Protein 3I2D (pdb70)

Structure (mmCIF, N/CA/C/O backbone):
data_3I2D
#
_entry.id   3I2D
#
_cell.length_a   44.487
_cell.length_b   88.980
_cell.length_c   105.598
_cell.angle_alpha   90.000
_cell.angle_beta   90.000
_cell.angle_gamma   90.000
#
_symmetry.space_group_name_H-M   'P 21 21 21'
#
loop_
_entity.id
_entity.type
_entity.pdbx_description
1 polymer 'E3 SUMO-protein ligase SIZ1'
2 non-polymer 'ZINC ION'
3 water water
#
loop_
_atom_site.group_PDB
_atom_site.id
_atom_site.type_symbol
_atom_site.label_atom_id
_atom_site.label_alt_id
_atom_site.label_comp_id
_atom_site.label_asym_id
_atom_site.label_entity_id
_atom_site.label_seq_id
_atom_site.pdbx_PDB_ins_code
_atom_site.Cartn_x
_atom_site.Cartn_y
_atom_site.Cartn_z
_atom_site.occupancy
_atom_site.B_iso_or_equiv
_atom_site.auth_seq_id
_atom_site.auth_comp_id
_atom_site.auth_asym_id
_atom_site.auth_atom_id
_atom_site.pdbx_PDB_model_num
ATOM 1 N N . THR A 1 50 ? 67.885 6.286 75.792 1.00 114.22 159 THR A N 1
ATOM 2 C CA . THR A 1 50 ? 69.039 7.197 76.072 1.00 117.77 159 THR A CA 1
ATOM 3 C C . THR A 1 50 ? 68.605 8.443 76.854 1.00 122.61 159 THR A C 1
ATOM 4 O O . THR A 1 50 ? 67.822 9.252 76.353 1.00 124.87 159 THR A O 1
ATOM 7 N N . ASN A 1 51 ? 69.120 8.595 78.077 1.00 127.66 160 ASN A N 1
ATOM 8 C CA . ASN A 1 51 ? 68.766 9.736 78.934 1.00 134.00 160 ASN A CA 1
ATOM 9 C C . ASN A 1 51 ? 69.686 9.936 80.156 1.00 134.89 160 ASN A C 1
ATOM 10 O O . ASN A 1 51 ? 70.166 8.965 80.739 1.00 134.56 160 ASN A O 1
ATOM 15 N N . PRO A 1 52 ? 69.931 11.206 80.562 1.00 136.21 161 PRO A N 1
ATOM 16 C CA . PRO A 1 52 ? 70.789 11.530 81.717 1.00 134.24 161 PRO A CA 1
ATOM 17 C C . PRO A 1 52 ? 70.256 11.091 83.091 1.00 132.12 161 PRO A C 1
ATOM 18 O O . PRO A 1 52 ? 69.319 11.686 83.625 1.00 129.70 161 PRO A O 1
ATOM 22 N N . ASP A 1 53 ? 70.884 10.058 83.656 1.00 131.60 162 ASP A N 1
ATOM 23 C CA . ASP A 1 53 ? 70.508 9.487 84.956 1.00 130.27 162 ASP A CA 1
ATOM 24 C C . ASP A 1 53 ? 70.559 10.469 86.135 1.00 130.34 162 ASP A C 1
ATOM 25 O O . ASP A 1 53 ? 69.763 10.362 87.072 1.00 125.93 162 ASP A O 1
ATOM 30 N N . ALA A 1 54 ? 71.504 11.405 86.099 1.00 131.90 163 ALA A N 1
ATOM 31 C CA . ALA A 1 54 ? 71.645 12.398 87.165 1.00 132.69 163 ALA A CA 1
ATOM 32 C C . ALA A 1 54 ? 71.140 13.746 86.662 1.00 133.56 163 ALA A C 1
ATOM 33 O O . ALA A 1 54 ? 71.863 14.473 85.983 1.00 135.20 163 ALA A O 1
ATOM 35 N N . SER A 1 55 ? 69.894 14.072 86.997 1.00 135.19 164 SER A N 1
ATOM 36 C CA . SER A 1 55 ? 69.284 15.327 86.563 1.00 134.78 164 SER A CA 1
ATOM 37 C C . SER A 1 55 ? 68.697 16.123 87.727 1.00 132.14 164 SER A C 1
ATOM 38 O O . SER A 1 55 ? 69.159 16.009 88.864 1.00 133.61 164 SER A O 1
ATOM 41 N N . SER A 1 56 ? 67.681 16.932 87.435 1.00 127.20 165 SER A N 1
ATOM 42 C CA . SER A 1 56 ? 67.036 17.756 88.458 1.00 122.32 165 SER A CA 1
ATOM 43 C C . SER A 1 56 ? 65.617 18.170 88.061 1.00 116.53 165 SER A C 1
ATOM 44 O O . SER A 1 56 ? 64.718 18.225 88.902 1.00 114.24 165 SER A O 1
ATOM 47 N N . SER A 1 57 ? 65.421 18.467 86.780 1.00 110.02 166 SER A N 1
ATOM 48 C CA . SER A 1 57 ? 64.112 18.870 86.285 1.00 101.88 166 SER A CA 1
ATOM 49 C C . SER A 1 57 ? 63.889 18.455 84.833 1.00 97.05 166 SER A C 1
ATOM 50 O O . SER A 1 57 ? 64.731 17.796 84.216 1.00 93.87 166 SER A O 1
ATOM 53 N N . SER A 1 58 ? 62.741 18.852 84.295 1.00 92.72 167 SER A N 1
ATOM 54 C CA . SER A 1 58 ? 62.369 18.530 82.921 1.00 88.03 167 SER A CA 1
ATOM 55 C C . SER A 1 58 ? 63.391 19.104 81.949 1.00 85.02 167 SER A C 1
ATOM 56 O O . SER A 1 58 ? 63.656 18.522 80.895 1.00 77.94 167 SER A O 1
ATOM 59 N N . SER A 1 59 ? 63.959 20.248 82.330 1.00 89.00 168 SER A N 1
ATOM 60 C CA . SER A 1 59 ? 64.968 20.962 81.544 1.00 90.19 168 SER A CA 1
ATOM 61 C C . SER A 1 59 ? 66.089 20.038 81.073 1.00 92.79 168 SER A C 1
ATOM 62 O O . SER A 1 59 ? 66.634 20.215 79.980 1.00 90.68 168 SER A O 1
ATOM 65 N N . SER A 1 60 ? 66.425 19.061 81.914 1.00 97.07 169 SER A N 1
ATOM 66 C CA . SER A 1 60 ? 67.469 18.077 81.621 1.00 99.03 169 SER A CA 1
ATOM 67 C C . SER A 1 60 ? 66.932 16.634 81.697 1.00 99.52 169 SER A C 1
ATOM 68 O O . SE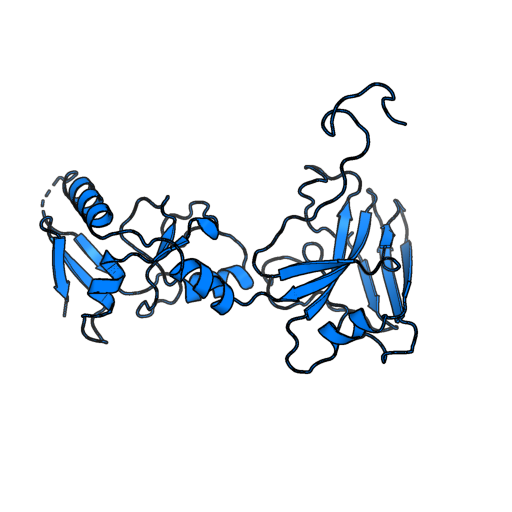R A 1 60 ? 67.038 15.977 82.731 1.00 101.90 169 SER A O 1
ATOM 71 N N . PHE A 1 61 ? 66.356 16.151 80.596 1.00 98.33 170 PHE A N 1
ATOM 72 C CA . PHE A 1 61 ? 65.795 14.800 80.543 1.00 95.67 170 PHE A CA 1
ATOM 73 C C . PHE A 1 61 ? 65.997 14.118 79.175 1.00 93.42 170 PHE A C 1
ATOM 74 O O . PHE A 1 61 ? 67.135 13.904 78.746 1.00 88.51 170 PHE A O 1
ATOM 76 N N . ALA A 1 62 ? 64.900 13.761 78.504 1.00 94.09 171 ALA A N 1
ATOM 77 C CA . ALA A 1 62 ? 64.984 13.112 77.192 1.00 93.98 171 ALA A CA 1
ATOM 78 C C . ALA A 1 62 ? 63.652 12.946 76.438 1.00 93.84 171 ALA A C 1
ATOM 79 O O . ALA A 1 62 ? 62.784 12.163 76.838 1.00 90.63 171 ALA A O 1
ATOM 81 N N . VAL A 1 63 ? 63.526 13.686 75.334 1.00 94.69 172 VAL A N 1
ATOM 82 C CA . VAL A 1 63 ? 62.358 13.679 74.439 1.00 93.52 172 VAL A CA 1
ATOM 83 C C . VAL A 1 63 ? 61.150 14.477 74.938 1.00 90.27 172 VAL A C 1
ATOM 84 O O . VAL A 1 63 ? 60.215 13.917 75.522 1.00 87.82 172 VAL A O 1
ATOM 88 N N . PRO A 1 64 ? 61.150 15.803 74.696 1.00 84.06 173 PRO A N 1
ATOM 89 C CA . PRO A 1 64 ? 60.025 16.627 75.142 1.00 81.39 173 PRO A CA 1
ATOM 90 C C . PRO A 1 64 ? 58.709 16.078 74.603 1.00 79.09 173 PRO A C 1
ATOM 91 O O . PRO A 1 64 ? 58.587 15.791 73.415 1.00 79.55 173 PRO A O 1
ATOM 95 N N . THR A 1 65 ? 57.735 15.919 75.492 1.00 75.42 174 THR A N 1
ATOM 96 C CA . THR A 1 65 ? 56.430 15.385 75.131 1.00 68.62 174 THR A CA 1
ATOM 97 C C . THR A 1 65 ? 55.687 16.288 74.142 1.00 65.49 174 THR A C 1
ATOM 98 O O . THR A 1 65 ? 55.671 17.510 74.293 1.00 65.04 174 THR A O 1
ATOM 102 N N . ILE A 1 66 ? 55.088 15.679 73.119 1.00 62.12 175 ILE A N 1
ATOM 103 C CA . ILE A 1 66 ? 54.366 16.424 72.083 1.00 58.52 175 ILE A CA 1
ATOM 104 C C . ILE A 1 66 ? 53.104 17.118 72.578 1.00 55.49 175 ILE A C 1
ATOM 105 O O . ILE A 1 66 ? 52.308 16.546 73.312 1.00 62.65 175 ILE A O 1
ATOM 110 N N . HIS A 1 67 ? 52.931 18.367 72.167 1.00 52.13 176 HIS A N 1
ATOM 111 C CA . HIS A 1 67 ? 51.782 19.152 72.576 1.00 45.79 176 HIS A CA 1
ATOM 112 C C . HIS A 1 67 ? 51.373 20.053 71.428 1.00 46.21 176 HIS A C 1
ATOM 113 O O . HIS A 1 67 ? 52.039 21.033 71.127 1.00 46.89 176 HIS A O 1
ATOM 120 N N . PHE A 1 68 ? 50.260 19.746 70.788 1.00 48.84 177 PHE A N 1
ATOM 121 C CA . PHE A 1 68 ? 49.853 20.562 69.662 1.00 50.08 177 PHE A CA 1
ATOM 122 C C . PHE A 1 68 ? 49.466 21.989 70.014 1.00 50.59 177 PHE A C 1
ATOM 123 O O . PHE A 1 68 ? 48.829 22.229 71.034 1.00 50.45 177 PHE A O 1
ATOM 131 N N . LYS A 1 69 ? 49.872 22.930 69.159 1.00 52.39 178 LYS A N 1
ATOM 132 C CA . LYS A 1 69 ? 49.538 24.333 69.344 1.00 55.97 178 LYS A CA 1
ATOM 133 C C . LYS A 1 69 ? 48.033 24.403 69.536 1.00 54.04 178 LYS A C 1
ATOM 134 O O . LYS A 1 69 ? 47.259 23.867 68.732 1.00 50.47 178 LYS A O 1
ATOM 140 N N . GLU A 1 70 ? 47.623 25.081 70.594 1.00 51.94 179 GLU A N 1
ATOM 141 C CA . GLU A 1 70 ? 46.214 25.194 70.902 1.00 56.01 179 GLU A CA 1
ATOM 142 C C . GLU A 1 70 ? 45.446 26.227 70.100 1.00 48.95 179 GLU A C 1
ATOM 143 O O . GLU A 1 70 ? 46.007 27.082 69.423 1.00 42.15 179 GLU A O 1
ATOM 149 N N . SER A 1 71 ? 44.131 26.092 70.180 1.00 47.40 180 SER A N 1
ATOM 150 C CA . SER A 1 71 ? 43.191 26.986 69.551 1.00 43.19 180 SER A CA 1
ATOM 151 C C . SER A 1 71 ? 42.114 27.156 70.598 1.00 48.26 180 SER A C 1
ATOM 152 O O . SER A 1 71 ? 41.735 26.196 71.273 1.00 47.19 180 SER A O 1
ATOM 155 N N . PRO A 1 72 ? 41.618 28.380 70.772 1.00 51.64 181 PRO A N 1
ATOM 156 C CA . PRO A 1 72 ? 40.570 28.568 71.773 1.00 48.80 181 PRO A CA 1
ATOM 157 C C . PRO A 1 72 ? 39.231 28.002 71.304 1.00 49.05 181 PRO A C 1
ATOM 158 O O . PRO A 1 72 ? 38.252 28.042 72.053 1.00 56.73 181 PRO A O 1
ATOM 162 N N . PHE A 1 73 ? 39.192 27.459 70.083 1.00 47.09 182 PHE A N 1
ATOM 163 C CA . PHE A 1 73 ? 37.951 26.903 69.527 1.00 52.33 182 PHE A CA 1
ATOM 164 C C . PHE A 1 73 ? 37.673 25.431 69.805 1.00 52.67 182 PHE A C 1
ATOM 165 O O . PHE A 1 73 ? 36.606 24.919 69.476 1.00 52.49 182 PHE A O 1
ATOM 173 N N . TYR A 1 74 ? 38.640 24.742 70.387 1.00 50.97 183 TYR A N 1
ATOM 174 C CA . TYR A 1 74 ? 38.425 23.362 70.761 1.00 48.32 183 TYR A CA 1
ATOM 175 C C . TYR A 1 74 ? 39.378 23.049 71.905 1.00 50.39 183 TYR A C 1
ATOM 176 O O . TYR A 1 74 ? 40.445 23.652 72.024 1.00 55.50 183 TYR A O 1
ATOM 185 N N . LYS A 1 75 ? 38.974 22.138 72.775 1.00 47.81 184 LYS A N 1
ATOM 186 C CA . LYS A 1 75 ? 39.782 21.796 73.928 1.00 53.77 184 LYS A CA 1
ATOM 187 C C . LYS A 1 75 ? 39.977 20.291 73.979 1.00 53.77 184 LYS A C 1
ATOM 188 O O . LYS A 1 75 ? 39.002 19.531 73.998 1.00 49.89 184 LYS A O 1
ATOM 194 N N . ILE A 1 76 ? 41.238 19.863 73.979 1.00 53.64 185 ILE A N 1
ATOM 195 C CA . ILE A 1 76 ? 41.550 18.442 74.032 1.00 55.86 185 ILE A CA 1
ATOM 196 C C . ILE A 1 76 ? 41.149 17.947 75.417 1.00 57.55 185 ILE A C 1
ATOM 197 O O . ILE A 1 76 ? 41.673 18.411 76.433 1.00 58.42 185 ILE A O 1
ATOM 202 N N . GLN A 1 77 ? 40.203 17.015 75.443 1.00 56.49 186 GLN A N 1
ATOM 203 C CA . GLN A 1 77 ? 39.674 16.480 76.688 1.00 56.03 186 GLN A CA 1
ATOM 204 C C . GLN A 1 77 ? 40.216 15.112 77.054 1.00 55.72 186 GLN A C 1
ATOM 205 O O . GLN A 1 77 ? 40.787 14.941 78.130 1.00 57.79 186 GLN A O 1
ATOM 211 N N . ARG A 1 78 ? 40.031 14.140 76.165 1.00 53.14 187 ARG A N 1
ATOM 212 C CA . ARG A 1 78 ? 40.490 12.776 76.423 1.00 55.62 187 ARG A CA 1
ATOM 213 C C . ARG A 1 78 ? 41.260 12.205 75.258 1.00 52.35 187 ARG A C 1
ATOM 214 O O . ARG A 1 78 ? 40.983 12.524 74.106 1.00 58.52 187 ARG A O 1
ATOM 222 N N . LEU A 1 79 ? 42.225 11.350 75.558 1.00 53.12 188 LEU A N 1
ATOM 223 C CA . LEU A 1 79 ? 42.985 10.693 74.508 1.00 55.75 188 LEU A CA 1
ATOM 224 C C . LEU A 1 79 ? 42.445 9.283 74.357 1.00 55.39 188 LEU A C 1
ATOM 225 O O . LEU A 1 79 ? 42.328 8.565 75.344 1.00 62.98 188 LEU A O 1
ATOM 230 N N . ILE A 1 80 ? 42.088 8.896 73.139 1.00 55.25 189 ILE A N 1
ATOM 231 C CA . ILE A 1 80 ? 41.635 7.531 72.882 1.00 58.80 189 ILE A CA 1
ATOM 232 C C . ILE A 1 80 ? 42.980 6.833 72.637 1.00 61.20 189 ILE A C 1
ATOM 233 O O . ILE A 1 80 ? 43.524 6.860 71.532 1.00 54.17 189 ILE A O 1
ATOM 238 N N . PRO A 1 81 ? 43.516 6.183 73.685 1.00 67.02 190 PRO A N 1
ATOM 239 C CA . PRO A 1 81 ? 44.793 5.459 73.750 1.00 68.28 190 PRO A CA 1
ATOM 240 C C . PRO A 1 81 ? 45.160 4.603 72.556 1.00 70.04 190 PRO A C 1
ATOM 241 O O . PRO A 1 81 ? 46.284 4.673 72.058 1.00 73.75 190 PRO A O 1
ATOM 245 N N . GLU A 1 82 ? 44.208 3.803 72.096 1.00 69.34 191 GLU A N 1
ATOM 246 C CA . GLU A 1 82 ? 44.431 2.920 70.966 1.00 70.80 191 GLU A CA 1
ATOM 247 C C . GLU A 1 82 ? 44.700 3.663 69.648 1.00 68.50 191 GLU A C 1
ATOM 248 O O . GLU A 1 82 ? 45.358 3.134 68.760 1.00 69.27 191 GLU A O 1
ATOM 254 N N . LEU A 1 83 ? 44.196 4.890 69.532 1.00 70.79 192 LEU A N 1
ATOM 255 C CA . LEU A 1 83 ? 44.373 5.708 68.326 1.00 62.98 192 LEU A CA 1
ATOM 256 C C . LEU A 1 83 ? 45.690 6.481 68.336 1.00 62.92 192 LEU A C 1
ATOM 257 O O . LEU A 1 83 ? 45.710 7.703 68.473 1.00 59.26 192 LEU A O 1
ATOM 262 N N . VAL A 1 84 ? 46.793 5.764 68.208 1.00 62.28 193 VAL A N 1
ATOM 263 C CA . VAL A 1 84 ? 48.100 6.396 68.186 1.00 57.99 193 VAL A CA 1
ATOM 264 C C . VAL A 1 84 ? 48.911 5.650 67.156 1.00 60.60 193 VAL A C 1
ATOM 265 O O . VAL A 1 84 ? 49.238 4.476 67.336 1.00 68.53 193 VAL A O 1
ATOM 269 N N . MET A 1 85 ? 49.222 6.332 66.064 1.00 61.16 194 MET A N 1
ATOM 270 C CA . MET A 1 85 ? 49.970 5.716 64.978 1.00 57.71 194 MET A CA 1
ATOM 271 C C . MET A 1 85 ? 51.258 6.472 64.657 1.00 57.27 194 MET A C 1
ATOM 272 O O . MET A 1 85 ? 51.471 7.605 65.096 1.00 58.04 194 MET A O 1
ATOM 277 N N . ASN A 1 86 ? 52.125 5.828 63.893 1.00 56.81 195 ASN A N 1
ATOM 278 C CA . ASN A 1 86 ? 53.380 6.437 63.495 1.00 53.44 195 ASN A CA 1
ATOM 279 C C . ASN A 1 86 ? 53.465 6.358 61.987 1.00 53.73 195 ASN A C 1
ATOM 280 O O . ASN A 1 86 ? 53.038 5.369 61.385 1.00 57.42 195 ASN A O 1
ATOM 285 N N . VAL A 1 87 ? 53.977 7.424 61.384 1.00 48.47 196 VAL A N 1
ATOM 286 C CA . VAL A 1 87 ? 54.166 7.501 59.950 1.00 44.84 196 VAL A CA 1
ATOM 287 C C . VAL A 1 87 ? 55.669 7.380 59.765 1.00 48.01 196 VAL A C 1
ATOM 288 O O . VAL A 1 87 ? 56.445 8.138 60.355 1.00 52.62 196 VAL A O 1
ATOM 292 N N . GLU A 1 88 ? 56.083 6.414 58.959 1.00 51.78 197 GLU A N 1
ATOM 293 C CA . GLU A 1 88 ? 57.504 6.185 58.721 1.00 54.79 197 GLU A CA 1
ATOM 294 C C . GLU A 1 88 ? 58.045 6.879 57.480 1.00 53.67 197 GLU A C 1
ATOM 295 O O . GLU A 1 88 ? 57.292 7.399 56.654 1.00 53.07 197 GLU A O 1
ATOM 301 N N . VAL A 1 89 ? 59.367 6.878 57.365 1.00 49.95 198 VAL A N 1
ATOM 302 C CA . VAL A 1 89 ? 60.051 7.455 56.223 1.00 43.05 198 VAL A CA 1
ATOM 303 C C . VAL A 1 89 ? 60.090 6.360 55.168 1.00 46.10 198 VAL A C 1
ATOM 304 O O . VAL A 1 89 ? 60.647 5.290 55.404 1.00 52.42 198 VAL A O 1
ATOM 308 N N . THR A 1 90 ? 59.493 6.624 54.011 1.00 45.06 199 THR A N 1
ATOM 309 C CA . THR A 1 90 ? 59.414 5.634 52.936 1.00 45.74 199 THR A CA 1
ATOM 310 C C . THR A 1 90 ? 59.452 6.362 51.611 1.00 44.77 199 THR A C 1
ATOM 311 O O . THR A 1 90 ? 58.941 7.469 51.510 1.00 50.79 199 THR A O 1
ATOM 315 N N . GLY A 1 91 ? 60.059 5.750 50.599 1.00 45.09 200 GLY A N 1
ATOM 316 C CA . GLY A 1 91 ? 60.140 6.392 49.294 1.00 43.14 200 GLY A CA 1
ATOM 317 C C . GLY A 1 91 ? 58.961 5.982 48.437 1.00 45.28 200 GLY A C 1
ATOM 318 O O . GLY A 1 91 ? 58.760 6.445 47.309 1.00 37.11 200 GLY A O 1
ATOM 319 N N . GLY A 1 92 ? 58.178 5.077 49.001 1.00 46.48 201 GLY A N 1
ATOM 320 C CA . GLY A 1 92 ? 56.998 4.604 48.327 1.00 46.93 201 GLY A CA 1
ATOM 321 C C . GLY A 1 92 ? 55.793 4.874 49.197 1.00 47.08 201 GLY A C 1
ATOM 322 O O . GLY A 1 92 ? 55.754 5.843 49.962 1.00 47.41 201 GLY A O 1
ATOM 323 N N . ARG A 1 93 ? 54.812 3.993 49.069 1.00 47.65 202 ARG A N 1
ATOM 324 C CA . ARG A 1 93 ? 53.571 4.066 49.802 1.00 50.27 202 ARG A CA 1
ATOM 325 C C . ARG A 1 93 ? 53.772 3.384 51.151 1.00 55.95 202 ARG A C 1
ATOM 326 O O . ARG A 1 93 ? 54.656 2.533 51.317 1.00 63.35 202 ARG A O 1
ATOM 334 N N . GLY A 1 94 ? 52.970 3.787 52.124 1.00 51.48 203 GLY A N 1
ATOM 335 C CA . GLY A 1 94 ? 53.053 3.193 53.438 1.00 52.53 203 GLY A CA 1
ATOM 336 C C . GLY A 1 94 ? 51.740 3.500 54.111 1.00 53.25 203 GLY A C 1
ATOM 337 O O . GLY A 1 94 ? 50.975 4.307 53.595 1.00 61.54 203 GLY A O 1
ATOM 338 N N . MET A 1 95 ? 51.452 2.871 55.239 1.00 51.16 204 MET A N 1
ATOM 339 C CA . MET A 1 95 ? 50.210 3.163 55.915 1.00 55.71 204 MET A CA 1
ATOM 340 C C . MET A 1 95 ? 50.231 2.721 57.352 1.00 56.20 204 MET A C 1
ATOM 341 O O . MET A 1 95 ? 51.012 1.855 57.737 1.00 51.63 204 MET A O 1
ATOM 346 N N . CYS A 1 96 ? 49.381 3.353 58.148 1.00 52.31 205 CYS A N 1
ATOM 347 C CA . CYS A 1 96 ? 49.260 2.991 59.536 1.00 57.06 205 CYS A CA 1
ATOM 348 C C . CYS A 1 96 ? 47.778 2.882 59.815 1.00 57.72 205 CYS A C 1
ATOM 349 O O . CYS A 1 96 ? 46.962 3.620 59.263 1.00 55.11 205 CYS A O 1
ATOM 352 N N . SER A 1 97 ? 47.439 1.911 60.644 1.00 58.71 206 SER A N 1
ATOM 353 C CA . SER A 1 97 ? 46.067 1.665 60.988 1.00 60.51 206 SER A CA 1
ATOM 354 C C . SER A 1 97 ? 45.928 1.578 62.491 1.00 61.08 206 SER A C 1
ATOM 355 O O . SER A 1 97 ? 46.911 1.533 63.233 1.00 63.30 206 SER A O 1
ATOM 358 N N . ALA A 1 98 ? 44.688 1.564 62.933 1.00 59.19 207 ALA A N 1
ATOM 359 C CA . ALA A 1 98 ? 44.399 1.461 64.339 1.00 64.69 207 ALA A CA 1
ATOM 360 C C . ALA A 1 98 ? 42.975 0.966 64.451 1.00 67.67 207 ALA A C 1
ATOM 361 O O . ALA A 1 98 ? 42.118 1.283 63.624 1.00 66.27 207 ALA A O 1
ATOM 363 N N . LYS A 1 99 ? 42.744 0.143 65.460 1.00 71.60 208 LYS A N 1
ATOM 364 C CA . LYS A 1 99 ? 41.424 -0.387 65.719 1.00 74.27 208 LYS A CA 1
ATOM 365 C C . LYS A 1 99 ? 41.176 0.023 67.157 1.00 76.85 208 LYS A C 1
ATOM 366 O O . LYS A 1 99 ? 42.089 -0.038 67.998 1.00 73.95 208 LYS A O 1
ATOM 372 N N . PHE A 1 100 ? 39.959 0.477 67.434 1.00 74.05 209 PHE A N 1
ATOM 373 C CA . PHE A 1 100 ? 39.616 0.906 68.776 1.00 73.05 209 PHE A CA 1
ATOM 374 C C . PHE A 1 100 ? 38.107 0.862 68.928 1.00 74.24 209 PHE A C 1
ATOM 375 O O . PHE A 1 100 ? 37.375 1.072 67.960 1.00 74.52 209 PHE A O 1
ATOM 383 N N . LYS A 1 101 ? 37.649 0.558 70.136 1.00 80.09 210 LYS A N 1
ATOM 384 C CA . LYS A 1 101 ? 36.221 0.539 70.435 1.00 82.86 210 LYS A CA 1
ATOM 385 C C . LYS A 1 101 ? 35.972 1.646 71.450 1.00 81.47 210 LYS A C 1
ATOM 386 O O . LYS A 1 101 ? 36.742 1.821 72.393 1.00 80.54 210 LYS A O 1
ATOM 392 N N . LEU A 1 102 ? 34.906 2.405 71.252 1.00 83.82 211 LEU A N 1
ATOM 393 C CA . LEU A 1 102 ? 34.605 3.491 72.172 1.00 87.86 211 LEU A CA 1
ATOM 394 C C . LEU A 1 102 ? 34.021 2.977 73.472 1.00 89.30 211 LEU A C 1
ATOM 395 O O . LEU A 1 102 ? 33.007 2.273 73.470 1.00 90.89 211 LEU A O 1
ATOM 400 N N . SER A 1 103 ? 34.659 3.339 74.581 1.00 88.53 212 SER A N 1
ATOM 401 C CA . SER A 1 103 ? 34.182 2.916 75.889 1.00 90.03 212 SER A CA 1
ATOM 402 C C . SER A 1 103 ? 32.828 3.560 76.178 1.00 91.69 212 SER A C 1
ATOM 403 O O . SER A 1 103 ? 32.306 4.349 75.386 1.00 85.49 212 SER A O 1
ATOM 406 N N . LYS A 1 104 ? 32.258 3.202 77.319 1.00 96.68 213 LYS A N 1
ATOM 407 C CA . LYS A 1 104 ? 30.979 3.754 77.724 1.00 100.47 213 LYS A CA 1
ATOM 408 C C . LYS A 1 104 ? 31.166 5.268 77.763 1.00 101.08 213 LYS A C 1
ATOM 409 O O . LYS A 1 104 ? 30.617 5.991 76.928 1.00 103.07 213 LYS A O 1
ATOM 415 N N . ALA A 1 105 ? 31.981 5.722 78.715 1.00 98.90 214 ALA A N 1
ATOM 416 C CA . ALA A 1 105 ? 32.274 7.137 78.931 1.00 96.96 214 ALA A CA 1
ATOM 417 C C . ALA A 1 105 ? 32.610 7.939 77.670 1.00 97.42 214 ALA A C 1
ATOM 418 O O . ALA A 1 105 ? 32.231 9.106 77.553 1.00 98.46 214 ALA A O 1
ATOM 420 N N . ASP A 1 106 ? 33.319 7.321 76.732 1.00 95.33 215 ASP A N 1
ATOM 421 C CA . ASP A 1 106 ? 33.688 8.010 75.505 1.00 90.75 215 ASP A CA 1
ATOM 422 C C . ASP A 1 106 ? 32.520 8.172 74.529 1.00 90.30 215 ASP A C 1
ATOM 423 O O . ASP A 1 106 ? 32.116 9.291 74.219 1.00 95.26 215 ASP A O 1
ATOM 428 N N . TYR A 1 107 ? 31.977 7.055 74.051 1.00 88.09 216 TYR A N 1
ATOM 429 C CA . TYR A 1 107 ? 30.882 7.085 73.083 1.00 82.58 216 TYR A CA 1
ATOM 430 C C . TYR A 1 107 ? 29.798 8.098 73.394 1.00 80.20 216 TYR A C 1
ATOM 431 O O . TYR A 1 107 ? 29.053 8.506 72.510 1.00 79.93 216 TYR A O 1
ATOM 440 N N . ASN A 1 108 ? 29.706 8.495 74.654 1.00 83.22 217 ASN A N 1
ATOM 441 C CA . ASN A 1 108 ? 28.688 9.444 75.086 1.00 90.61 217 ASN A CA 1
ATOM 442 C C . ASN A 1 108 ? 28.844 10.845 74.494 1.00 93.27 217 ASN A C 1
ATOM 443 O O . ASN A 1 108 ? 28.061 11.276 73.633 1.00 92.85 217 ASN A O 1
ATOM 448 N N . LEU A 1 109 ? 29.856 11.556 74.974 1.00 89.72 218 LEU A N 1
ATOM 449 C CA . LEU A 1 109 ? 30.126 12.908 74.525 1.00 88.03 218 LEU A CA 1
ATOM 450 C C . LEU A 1 109 ? 29.884 13.083 73.026 1.00 89.17 218 LEU A C 1
ATOM 451 O O . LEU A 1 109 ? 29.358 14.106 72.582 1.00 90.03 218 LEU A O 1
ATOM 456 N N . LEU A 1 110 ? 30.257 12.070 72.252 1.00 87.73 219 LEU A N 1
ATOM 457 C CA . LEU A 1 110 ? 30.133 12.117 70.799 1.00 91.17 219 LEU A CA 1
ATOM 458 C C . LEU A 1 110 ? 28.740 11.818 70.248 1.00 97.17 219 LEU A C 1
ATOM 459 O O . LEU A 1 110 ? 28.337 12.365 69.213 1.00 93.34 219 LEU A O 1
ATOM 464 N N . SER A 1 111 ? 28.013 10.950 70.948 1.00 104.94 220 SER A N 1
ATOM 465 C CA . SER A 1 111 ? 26.673 10.525 70.548 1.00 108.73 220 SER A CA 1
ATOM 466 C C . SER A 1 111 ? 25.634 11.638 70.345 1.00 113.36 220 SER A C 1
ATOM 467 O O . SER A 1 111 ? 25.319 11.993 69.203 1.00 110.71 220 SER A O 1
ATOM 470 N N . ASN A 1 112 ? 25.107 12.165 71.454 1.00 114.91 221 ASN A N 1
ATOM 471 C CA . ASN A 1 112 ? 24.086 13.227 71.461 1.00 117.10 221 ASN A CA 1
ATOM 472 C C . ASN A 1 112 ? 23.999 14.093 70.186 1.00 119.13 221 ASN A C 1
ATOM 473 O O . ASN A 1 112 ? 25.023 14.418 69.576 1.00 119.47 221 ASN A O 1
ATOM 478 N N . PRO A 1 113 ? 22.767 14.475 69.769 1.00 119.94 222 PRO A N 1
ATOM 479 C CA . PRO A 1 113 ? 22.536 15.303 68.574 1.00 117.01 222 PRO A CA 1
ATOM 480 C C . PRO A 1 113 ? 23.082 16.732 68.693 1.00 113.81 222 PRO A C 1
ATOM 481 O O . PRO A 1 113 ? 23.530 17.321 67.704 1.00 111.86 222 PRO A O 1
ATOM 485 N N . ASN A 1 114 ? 23.031 17.287 69.903 1.00 109.13 223 ASN A N 1
ATOM 486 C CA . ASN A 1 114 ? 23.541 18.632 70.153 1.00 102.51 223 ASN A CA 1
ATOM 487 C C . ASN A 1 114 ? 24.773 18.569 71.059 1.00 96.82 223 ASN A C 1
ATOM 488 O O . ASN A 1 114 ? 24.956 19.412 71.932 1.00 92.55 223 ASN A O 1
ATOM 493 N N . SER A 1 115 ? 25.618 17.564 70.844 1.00 95.99 224 SER A N 1
ATOM 494 C CA . SER A 1 115 ? 26.829 17.407 71.647 1.00 93.16 224 SER A CA 1
ATOM 495 C C . SER A 1 115 ? 27.946 18.262 71.081 1.00 90.26 224 SER A C 1
ATOM 496 O O . SER A 1 115 ? 28.191 18.271 69.871 1.00 87.77 224 SER A O 1
ATOM 499 N N . LYS A 1 116 ? 28.620 18.981 71.968 1.00 83.45 225 LYS A N 1
ATOM 500 C CA . LYS A 1 116 ? 29.719 19.828 71.564 1.00 80.56 225 LYS A CA 1
ATOM 501 C C . LYS A 1 116 ? 31.033 19.051 71.625 1.00 76.25 225 LYS A C 1
ATOM 502 O O . LYS A 1 116 ? 32.088 19.623 71.888 1.00 80.89 225 LYS A O 1
ATOM 508 N N . HIS A 1 117 ? 30.978 17.748 71.389 1.00 66.62 226 HIS A N 1
ATOM 509 C CA . HIS A 1 117 ? 32.189 16.945 71.440 1.00 62.09 226 HIS A CA 1
ATOM 510 C C . HIS A 1 117 ? 32.465 16.254 70.130 1.00 59.55 226 HIS A C 1
ATOM 511 O O . HIS A 1 117 ? 31.542 15.861 69.421 1.00 57.93 226 HIS A O 1
ATOM 518 N N . ARG A 1 118 ? 33.742 16.098 69.806 1.00 52.57 227 ARG A N 1
ATOM 519 C CA . ARG A 1 118 ? 34.099 15.464 68.545 1.00 53.07 227 ARG A CA 1
ATOM 520 C C . ARG A 1 118 ? 35.415 14.718 68.640 1.00 50.38 227 ARG A C 1
ATOM 521 O O . ARG A 1 118 ? 36.262 15.051 69.465 1.00 57.49 227 ARG A O 1
ATOM 529 N N . LEU A 1 119 ? 35.584 13.705 67.796 1.00 45.79 228 LEU A N 1
ATOM 530 C CA . LEU A 1 119 ? 36.809 12.909 67.788 1.00 50.78 228 LEU A CA 1
ATOM 531 C C . LEU A 1 119 ? 37.753 13.431 66.697 1.00 52.52 228 LEU A C 1
ATOM 532 O O . LEU A 1 119 ? 37.514 13.227 65.509 1.00 57.75 228 LEU A O 1
ATOM 537 N N . TYR A 1 120 ? 38.818 14.109 67.103 1.00 49.86 229 TYR A N 1
ATOM 538 C CA . TYR A 1 120 ? 39.760 14.672 66.148 1.00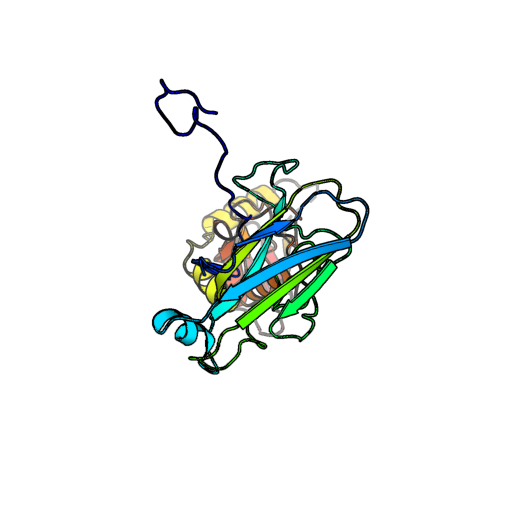 51.67 229 TYR A CA 1
ATOM 539 C C . TYR A 1 120 ? 41.043 13.866 66.041 1.00 54.76 229 TYR A C 1
ATOM 540 O O . TYR A 1 120 ? 41.554 13.339 67.027 1.00 59.22 229 TYR A O 1
ATOM 549 N N . LEU A 1 121 ? 41.564 13.752 64.833 1.00 51.88 230 LEU A N 1
ATOM 550 C CA . LEU A 1 121 ? 42.815 13.054 64.674 1.00 47.30 230 LEU A CA 1
ATOM 551 C C . LEU A 1 121 ? 43.851 14.146 64.409 1.00 52.02 230 LEU A C 1
ATOM 552 O O . LEU A 1 121 ? 43.640 15.028 63.569 1.00 47.34 230 LEU A O 1
ATOM 557 N N . PHE A 1 122 ? 44.941 14.117 65.167 1.00 49.04 231 PHE A N 1
ATOM 558 C CA . PHE A 1 122 ? 46.007 15.100 65.009 1.00 52.99 231 PHE A CA 1
ATOM 559 C C . PHE A 1 122 ? 47.239 14.423 64.447 1.00 51.98 231 PHE A C 1
ATOM 560 O O . PHE A 1 122 ? 47.399 13.207 64.563 1.00 52.34 231 PHE A O 1
ATOM 568 N N . SER A 1 123 ? 48.115 15.222 63.856 1.00 44.56 232 SER A N 1
ATOM 569 C CA . SER A 1 123 ? 49.343 14.706 63.307 1.00 41.87 232 SER A CA 1
ATOM 570 C C . SER A 1 123 ? 50.419 15.739 63.511 1.00 42.04 232 SER A C 1
ATOM 571 O O . SER A 1 123 ? 50.160 16.923 63.425 1.00 46.60 232 SER A O 1
ATOM 574 N N . GLY A 1 124 ? 51.630 15.289 63.793 1.00 45.20 233 GLY A N 1
ATOM 575 C CA . GLY A 1 124 ? 52.734 16.206 63.983 1.00 44.57 233 GLY A CA 1
ATOM 576 C C . GLY A 1 124 ? 54.011 15.472 63.650 1.00 41.91 233 GLY A C 1
ATOM 577 O O . GLY A 1 124 ? 54.010 14.253 63.561 1.00 48.09 233 GLY A O 1
ATOM 578 N N . MET A 1 125 ? 55.104 16.189 63.452 1.00 48.00 234 MET A N 1
ATOM 579 C CA . MET A 1 125 ? 56.356 15.510 63.141 1.00 54.93 234 MET A CA 1
ATOM 580 C C . MET A 1 125 ? 57.077 15.134 64.432 1.00 52.49 234 MET A C 1
ATOM 581 O O . MET A 1 125 ? 56.954 15.824 65.436 1.00 48.05 234 MET A O 1
ATOM 586 N N . ILE A 1 126 ? 57.826 14.037 64.398 1.00 53.29 235 ILE A N 1
ATOM 587 C CA . ILE A 1 126 ? 58.586 13.602 65.553 1.00 54.66 235 ILE A CA 1
ATOM 588 C C . ILE A 1 126 ? 59.747 14.586 65.767 1.00 58.25 235 ILE A C 1
ATOM 589 O O . ILE A 1 126 ? 60.154 14.856 66.893 1.00 62.10 235 ILE A O 1
ATOM 594 N N . ASN A 1 127 ? 60.263 15.137 64.678 1.00 61.07 236 ASN A N 1
ATOM 595 C CA . ASN A 1 127 ? 61.353 16.097 64.757 1.00 64.11 236 ASN A CA 1
ATOM 596 C C . ASN A 1 127 ? 60.951 17.340 63.992 1.00 62.69 236 ASN A C 1
ATOM 597 O O . ASN A 1 127 ? 61.383 17.545 62.864 1.00 63.97 236 ASN A O 1
ATOM 602 N N . PRO A 1 128 ? 60.095 18.179 64.591 1.00 60.53 237 PRO A N 1
ATOM 603 C CA . PRO A 1 128 ? 59.644 19.409 63.934 1.00 61.24 237 PRO A CA 1
ATOM 604 C C . PRO A 1 128 ? 60.698 20.507 63.893 1.00 69.99 237 PRO A C 1
ATOM 605 O O . PRO A 1 128 ? 61.689 20.484 64.638 1.00 67.11 237 PRO A O 1
ATOM 609 N N . LEU A 1 129 ? 60.477 21.470 63.007 1.00 75.32 238 LEU A N 1
ATOM 610 C CA . LEU A 1 129 ? 61.380 22.598 62.892 1.00 78.81 238 LEU A CA 1
ATOM 611 C C . LEU A 1 129 ? 61.418 23.245 64.270 1.00 80.75 238 LEU A C 1
ATOM 612 O O . LEU A 1 129 ? 62.492 23.402 64.864 1.00 82.70 238 LEU A O 1
ATOM 617 N N . GLY A 1 130 ? 60.232 23.584 64.780 1.00 73.57 239 GLY A N 1
ATOM 618 C CA . GLY A 1 130 ? 60.128 24.221 66.080 1.00 68.23 239 GLY A CA 1
ATOM 619 C C . GLY A 1 130 ? 60.309 23.303 67.277 1.00 70.17 239 GLY A C 1
ATOM 620 O O . GLY A 1 130 ? 61.212 22.465 67.315 1.00 69.89 239 GLY A O 1
ATOM 621 N N . SER A 1 131 ? 59.438 23.476 68.264 1.00 68.95 240 SER A N 1
ATOM 622 C CA . SER A 1 131 ? 59.468 22.684 69.487 1.00 67.26 240 SER A CA 1
ATOM 623 C C . SER A 1 131 ? 58.333 21.666 69.528 1.00 61.08 240 SER A C 1
ATOM 624 O O . SER A 1 131 ? 57.236 21.928 69.049 1.00 62.28 240 SER A O 1
ATOM 627 N N . ARG A 1 132 ? 58.602 20.504 70.103 1.00 57.39 241 ARG A N 1
ATOM 628 C CA . ARG A 1 132 ? 57.593 19.466 70.201 1.00 56.63 241 ARG A CA 1
ATOM 629 C C . ARG A 1 132 ? 56.552 19.896 71.215 1.00 55.40 241 ARG A C 1
ATOM 630 O O . ARG A 1 132 ? 55.427 19.408 71.216 1.00 53.58 241 ARG A O 1
ATOM 638 N N . GLY A 1 133 ? 56.943 20.821 72.079 1.00 58.07 242 GLY A N 1
ATOM 639 C CA . GLY A 1 133 ? 56.039 21.302 73.103 1.00 58.80 242 GLY A CA 1
ATOM 640 C C . GLY A 1 133 ? 54.986 22.231 72.549 1.00 60.76 242 GLY A C 1
ATOM 641 O O . GLY A 1 133 ? 53.969 22.469 73.195 1.00 63.05 242 GLY A O 1
ATOM 642 N N . ASN A 1 134 ? 55.236 22.763 71.355 1.00 62.27 243 ASN A N 1
ATOM 643 C CA . ASN A 1 134 ? 54.299 23.665 70.692 1.00 60.96 243 ASN A CA 1
ATOM 644 C C . ASN A 1 134 ? 54.124 23.182 69.245 1.00 58.10 243 ASN A C 1
ATOM 645 O O . ASN A 1 134 ? 54.162 23.962 68.294 1.00 61.53 243 ASN A O 1
ATOM 650 N N . GLU A 1 135 ? 53.930 21.876 69.109 1.00 55.53 244 GLU A N 1
ATOM 651 C CA . GLU A 1 135 ? 53.778 21.188 67.833 1.00 49.96 244 GLU A CA 1
ATOM 652 C C . GLU A 1 135 ? 52.769 21.783 66.845 1.00 52.23 244 GLU A C 1
ATOM 653 O O . GLU A 1 135 ? 51.649 22.128 67.214 1.00 56.91 244 GLU A O 1
ATOM 659 N N . PRO A 1 136 ? 53.163 21.932 65.571 1.00 52.99 245 PRO A N 1
ATOM 660 C CA . PRO A 1 136 ? 52.208 22.483 64.595 1.00 47.91 245 PRO A CA 1
ATOM 661 C C . PRO A 1 136 ? 51.437 21.277 64.104 1.00 46.61 245 PRO A C 1
ATOM 662 O O . PRO A 1 136 ? 51.991 20.178 64.038 1.00 44.85 245 PRO A O 1
ATOM 666 N N . ILE A 1 137 ? 50.168 21.443 63.775 1.00 48.84 246 ILE A N 1
ATOM 667 C CA . ILE A 1 137 ? 49.432 20.295 63.267 1.00 44.97 246 ILE A CA 1
ATOM 668 C C . ILE A 1 137 ? 49.872 20.100 61.828 1.00 46.10 246 ILE A C 1
ATOM 669 O O . ILE A 1 137 ? 49.661 20.963 60.984 1.00 52.80 246 ILE A O 1
ATOM 674 N N . GLN A 1 138 ? 50.497 18.968 61.547 1.00 47.19 247 GLN A N 1
ATOM 675 C CA . GLN A 1 138 ? 50.963 18.713 60.203 1.00 48.38 247 GLN A CA 1
ATOM 676 C C . GLN A 1 138 ? 50.959 17.250 59.795 1.00 51.11 247 GLN A C 1
ATOM 677 O O . GLN A 1 138 ? 51.731 16.450 60.320 1.00 46.92 247 GLN A O 1
ATOM 683 N N . PHE A 1 139 ? 50.072 16.926 58.853 1.00 47.95 248 PHE A N 1
ATOM 684 C CA . PHE A 1 139 ? 49.933 15.594 58.288 1.00 46.01 248 PHE A CA 1
ATOM 685 C C . PHE A 1 139 ? 50.883 15.424 57.098 1.00 49.66 248 PHE A C 1
ATOM 686 O O . PHE A 1 139 ? 51.224 16.389 56.427 1.00 60.01 248 PHE A O 1
ATOM 694 N N . PRO A 1 140 ? 51.337 14.197 56.823 1.00 50.25 249 PRO A N 1
ATOM 695 C CA . PRO A 1 140 ? 52.228 14.071 55.668 1.00 48.95 249 PRO A CA 1
ATOM 696 C C . PRO A 1 140 ? 51.405 14.196 54.379 1.00 48.50 249 PRO A C 1
ATOM 697 O O . PRO A 1 140 ? 50.251 13.790 54.347 1.00 46.86 249 PRO A O 1
ATOM 701 N N . PHE A 1 141 ? 51.998 14.774 53.336 1.00 48.46 250 PHE A N 1
ATOM 702 C CA . PHE A 1 141 ? 51.336 14.946 52.049 1.00 48.17 250 PHE A CA 1
ATOM 703 C C . PHE A 1 141 ? 52.131 14.200 50.985 1.00 51.56 250 PHE A C 1
ATOM 704 O O . PHE A 1 141 ? 53.354 14.265 50.956 1.00 59.98 250 PHE A O 1
ATOM 712 N N . PRO A 1 142 ? 51.451 13.464 50.102 1.00 50.70 251 PRO A N 1
ATOM 713 C CA . PRO A 1 142 ? 49.998 13.277 50.006 1.00 52.37 251 PRO A CA 1
ATOM 714 C C . PRO A 1 142 ? 49.510 12.204 50.990 1.00 53.81 251 PRO A C 1
ATOM 715 O O . PRO A 1 142 ? 50.295 11.380 51.476 1.00 55.61 251 PRO A O 1
ATOM 719 N N . ASN A 1 143 ? 48.218 12.205 51.285 1.00 51.61 252 ASN A N 1
ATOM 720 C CA . ASN A 1 143 ? 47.687 11.198 52.188 1.00 45.78 252 ASN A CA 1
ATOM 721 C C . ASN A 1 143 ? 46.220 10.950 51.932 1.00 42.28 252 ASN A C 1
ATOM 722 O O . ASN A 1 143 ? 45.548 11.719 51.253 1.00 44.99 252 ASN A O 1
ATOM 727 N N . GLU A 1 144 ? 45.736 9.840 52.449 1.00 45.59 253 GLU A N 1
ATOM 728 C CA . GLU A 1 144 ? 44.334 9.509 52.336 1.00 50.47 253 GLU A CA 1
ATOM 729 C C . GLU A 1 144 ? 43.932 8.890 53.650 1.00 50.04 253 GLU A C 1
ATOM 730 O O . GLU A 1 144 ? 44.479 7.865 54.050 1.00 48.73 253 GLU A O 1
ATOM 736 N N . LEU A 1 145 ? 42.988 9.532 54.327 1.00 48.00 254 LEU A N 1
ATOM 737 C CA . LEU A 1 145 ? 42.517 9.049 55.615 1.00 48.78 254 LEU A CA 1
ATOM 738 C C . LEU A 1 145 ? 41.147 8.403 55.474 1.00 52.84 254 LEU A C 1
ATOM 739 O O . LEU A 1 145 ? 40.243 8.948 54.826 1.00 45.50 254 LEU A O 1
ATOM 744 N N . ARG A 1 146 ? 41.009 7.230 56.080 1.00 54.10 255 ARG A N 1
ATOM 745 C CA . ARG A 1 146 ? 39.758 6.497 56.052 1.00 55.64 255 ARG A CA 1
ATOM 746 C C . ARG A 1 146 ? 39.373 6.068 57.451 1.00 57.32 255 ARG A C 1
ATOM 747 O O . ARG A 1 146 ? 40.223 5.688 58.264 1.00 58.36 255 ARG A O 1
ATOM 755 N N . CYS A 1 147 ? 38.082 6.155 57.731 1.00 59.16 256 CYS A N 1
ATOM 756 C CA . CYS A 1 147 ? 37.554 5.728 59.014 1.00 63.14 256 CYS A CA 1
ATOM 757 C C . CYS A 1 147 ? 36.463 4.728 58.674 1.00 64.13 256 CYS A C 1
ATOM 758 O O . CYS A 1 147 ? 35.490 5.073 57.994 1.00 62.94 256 CYS A O 1
ATOM 761 N N . ASN A 1 148 ? 36.630 3.492 59.140 1.00 62.48 257 ASN A N 1
ATOM 762 C CA . ASN A 1 148 ? 35.678 2.429 58.855 1.00 61.58 257 ASN A CA 1
ATOM 763 C C . ASN A 1 148 ? 35.338 2.449 57.359 1.00 67.09 257 ASN A C 1
ATOM 764 O O . ASN A 1 148 ? 34.184 2.632 56.958 1.00 64.39 257 ASN A O 1
ATOM 769 N N . ASN A 1 149 ? 36.383 2.293 56.550 1.00 71.71 258 ASN A N 1
ATOM 770 C CA . ASN A 1 149 ? 36.301 2.239 55.094 1.00 76.47 258 ASN A CA 1
ATOM 771 C C . ASN A 1 149 ? 35.782 3.469 54.344 1.00 75.13 258 ASN A C 1
ATOM 772 O O . ASN A 1 149 ? 35.612 3.414 53.124 1.00 72.00 258 ASN A O 1
ATOM 777 N N . VAL A 1 150 ? 35.539 4.572 55.051 1.00 74.68 259 VAL A N 1
ATOM 778 C CA . VAL A 1 150 ? 35.066 5.802 54.401 1.00 74.38 259 VAL A CA 1
ATOM 779 C C . VAL A 1 150 ? 36.172 6.860 54.396 1.00 77.27 259 VAL A C 1
ATOM 780 O O . VAL A 1 150 ? 36.836 7.085 55.416 1.00 73.37 259 VAL A O 1
ATOM 784 N N . GLN A 1 151 ? 36.365 7.516 53.254 1.00 78.93 260 GLN A N 1
ATOM 785 C CA . GLN A 1 151 ? 37.393 8.544 53.160 1.00 80.32 260 GLN A CA 1
ATOM 786 C C . GLN A 1 151 ? 36.923 9.829 53.812 1.00 78.87 260 GLN A C 1
ATOM 787 O O . GLN A 1 151 ? 35.841 10.326 53.523 1.00 79.37 260 GLN A O 1
ATOM 793 N N . ILE A 1 152 ? 37.766 10.370 54.682 1.00 78.27 261 ILE A N 1
ATOM 794 C CA . ILE A 1 152 ? 37.468 11.591 55.410 1.00 71.21 261 ILE A CA 1
ATOM 795 C C . ILE A 1 152 ? 38.022 12.848 54.738 1.00 75.38 261 ILE A C 1
ATOM 796 O O . ILE A 1 152 ? 39.231 13.074 54.718 1.00 72.38 261 ILE A O 1
ATOM 801 N N . LYS A 1 153 ? 37.118 13.654 54.186 1.00 84.68 262 LYS A N 1
ATOM 802 C CA . LYS A 1 153 ? 37.474 14.909 53.527 1.00 93.51 262 LYS A CA 1
ATOM 803 C C . LYS A 1 153 ? 38.129 15.772 54.597 1.00 97.19 262 LYS A C 1
ATOM 804 O O . LYS A 1 153 ? 37.744 15.7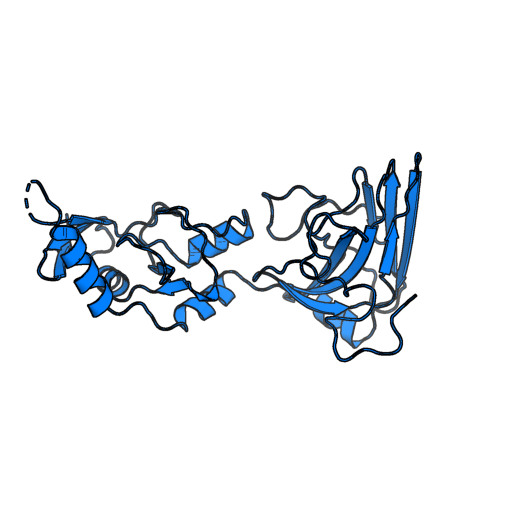00 55.761 1.00 102.78 262 LYS A O 1
ATOM 810 N N . ASP A 1 154 ? 39.118 16.575 54.225 1.00 97.79 263 ASP A N 1
ATOM 811 C CA . ASP A 1 154 ? 39.780 17.420 55.216 1.00 99.07 263 ASP A CA 1
ATOM 812 C C . ASP A 1 154 ? 38.903 18.624 55.557 1.00 95.79 263 ASP A C 1
ATOM 813 O O . ASP A 1 154 ? 39.312 19.779 55.409 1.00 98.99 263 ASP A O 1
ATOM 818 N N . ASN A 1 155 ? 37.694 18.338 56.027 1.00 90.84 264 ASN A N 1
ATOM 819 C CA . ASN A 1 155 ? 36.740 19.378 56.377 1.00 85.22 264 ASN A CA 1
ATOM 820 C C . ASN A 1 155 ? 36.186 19.251 57.801 1.00 83.35 264 ASN A C 1
ATOM 821 O O . ASN A 1 155 ? 35.525 18.261 58.146 1.00 79.78 264 ASN A O 1
ATOM 826 N N . ILE A 1 156 ? 36.482 20.258 58.623 1.00 74.55 265 ILE A N 1
ATOM 827 C CA . ILE A 1 156 ? 36.000 20.316 59.994 1.00 59.25 265 ILE A CA 1
ATOM 828 C C . ILE A 1 156 ? 35.336 21.667 60.191 1.00 56.94 265 ILE A C 1
ATOM 829 O O . ILE A 1 156 ? 35.275 22.475 59.260 1.00 51.87 265 ILE A O 1
ATOM 834 N N . ARG A 1 157 ? 34.834 21.901 61.399 1.00 53.92 266 ARG A N 1
ATOM 835 C CA . ARG A 1 157 ? 34.130 23.128 61.735 1.00 55.05 266 ARG A CA 1
ATOM 836 C C . ARG A 1 157 ? 34.611 24.422 61.080 1.00 60.29 266 ARG A C 1
ATOM 837 O O . ARG A 1 157 ? 33.899 25.002 60.252 1.00 67.76 266 ARG A O 1
ATOM 845 N N . GLY A 1 158 ? 35.789 24.908 61.453 1.00 55.41 267 GLY A N 1
ATOM 846 C CA . GLY A 1 158 ? 36.246 26.142 60.839 1.00 51.24 267 GLY A CA 1
ATOM 847 C C . GLY A 1 158 ? 37.540 25.920 60.104 1.00 49.98 267 GLY A C 1
ATOM 848 O O . GLY A 1 158 ? 37.622 25.070 59.224 1.00 47.94 267 GLY A O 1
ATOM 849 N N . PHE A 1 159 ? 38.554 26.695 60.466 1.00 49.84 268 PHE A N 1
ATOM 850 C CA . PHE A 1 159 ? 39.875 26.572 59.870 1.00 50.60 268 PHE A CA 1
ATOM 851 C C . PHE A 1 159 ? 39.833 26.348 58.369 1.00 49.50 268 PHE A C 1
ATOM 852 O O . PHE A 1 159 ? 40.505 25.455 57.858 1.00 54.35 268 PHE A O 1
ATOM 860 N N . LYS A 1 160 ? 39.063 27.160 57.653 1.00 44.77 269 LYS A N 1
ATOM 861 C CA . LYS A 1 160 ? 38.966 26.965 56.217 1.00 47.31 269 LYS A CA 1
ATOM 862 C C . LYS A 1 160 ? 40.142 27.604 55.486 1.00 42.15 269 LYS A C 1
ATOM 863 O O . LYS A 1 160 ? 40.375 27.341 54.311 1.00 46.83 269 LYS A O 1
ATOM 869 N N . SER A 1 161 ? 40.892 28.431 56.200 1.00 47.06 270 SER A N 1
ATOM 870 C CA . SER A 1 161 ? 42.063 29.109 55.646 1.00 44.22 270 SER A CA 1
ATOM 871 C C . SER A 1 161 ? 43.283 28.191 55.692 1.00 47.57 270 SER A C 1
ATOM 872 O O . SER A 1 161 ? 44.289 28.451 55.038 1.00 49.29 270 SER A O 1
ATOM 875 N N . LYS A 1 162 ? 43.195 27.128 56.481 1.00 47.81 271 LYS A N 1
ATOM 876 C CA . LYS A 1 162 ? 44.298 26.196 56.628 1.00 49.90 271 LYS A CA 1
ATOM 877 C C . LYS A 1 162 ? 44.118 24.999 55.710 1.00 54.04 271 LYS A C 1
ATOM 878 O O . LYS A 1 162 ? 43.053 24.371 55.691 1.00 52.37 271 LYS A O 1
ATOM 884 N N . PRO A 1 163 ? 45.164 24.650 54.946 1.00 49.43 272 PRO A N 1
ATOM 885 C CA . PRO A 1 163 ? 45.030 23.493 54.058 1.00 41.13 272 PRO A CA 1
ATOM 886 C C . PRO A 1 163 ? 44.770 22.271 54.937 1.00 44.42 272 PRO A C 1
ATOM 887 O O . PRO A 1 163 ? 44.976 22.321 56.144 1.00 50.24 272 PRO A O 1
ATOM 891 N N . GLY A 1 164 ? 44.324 21.176 54.338 1.00 48.35 273 GLY A N 1
ATOM 892 C CA . GLY A 1 164 ? 44.027 19.976 55.098 1.00 42.14 273 GLY A CA 1
ATOM 893 C C . GLY A 1 164 ? 45.142 19.354 55.912 1.00 45.39 273 GLY A C 1
ATOM 894 O O . GLY A 1 164 ? 44.898 18.803 56.990 1.00 49.36 273 GLY A O 1
ATOM 895 N N . THR A 1 165 ? 46.366 19.427 55.411 1.00 46.98 274 THR A N 1
ATOM 896 C CA . THR A 1 165 ? 47.495 18.839 56.121 1.00 45.93 274 THR A CA 1
ATOM 897 C C . THR A 1 165 ? 47.844 19.626 57.382 1.00 47.46 274 THR A C 1
ATOM 898 O O . THR A 1 165 ? 48.616 19.156 58.218 1.00 55.31 274 THR A O 1
ATOM 902 N N . ALA A 1 166 ? 47.253 20.803 57.544 1.00 44.27 275 ALA A N 1
ATOM 903 C CA . ALA A 1 166 ? 47.550 21.625 58.711 1.00 44.32 275 ALA A CA 1
ATOM 904 C C . ALA A 1 166 ? 46.417 21.771 59.738 1.00 44.64 275 ALA A C 1
ATOM 905 O O . ALA A 1 166 ? 46.386 22.731 60.505 1.00 50.62 275 ALA A O 1
ATOM 907 N N . LYS A 1 167 ? 45.482 20.836 59.757 1.00 40.81 276 LYS A N 1
ATOM 908 C CA . LYS A 1 167 ? 44.400 20.914 60.729 1.00 43.67 276 LYS A CA 1
ATOM 909 C C . LYS A 1 167 ? 43.923 19.510 61.004 1.00 43.52 276 LYS A C 1
ATOM 910 O O . LYS A 1 167 ? 43.995 18.642 60.130 1.00 52.89 276 LYS A O 1
ATOM 916 N N . PRO A 1 168 ? 43.435 19.258 62.223 1.00 37.85 277 PRO A N 1
ATOM 917 C CA . PRO A 1 168 ? 42.949 17.922 62.585 1.00 40.30 277 PRO A CA 1
ATOM 918 C C . PRO A 1 168 ? 41.781 17.429 61.712 1.00 43.59 277 PRO A C 1
ATOM 919 O O . PRO A 1 168 ? 41.060 18.219 61.087 1.00 41.41 277 PRO A O 1
ATOM 923 N N . ALA A 1 169 ? 41.603 16.115 61.683 1.00 40.74 278 ALA A N 1
ATOM 924 C CA . ALA A 1 169 ? 40.541 15.507 60.900 1.00 43.03 278 ALA A CA 1
ATOM 925 C C . ALA A 1 169 ? 39.420 14.986 61.806 1.00 42.03 278 ALA A C 1
ATOM 926 O O . ALA A 1 169 ? 39.671 14.291 62.778 1.00 42.38 278 ALA A O 1
ATOM 928 N N . ASP A 1 170 ? 38.186 15.348 61.473 1.00 47.72 279 ASP A N 1
ATOM 929 C CA . ASP A 1 170 ? 37.003 14.942 62.226 1.00 49.14 279 ASP A CA 1
ATOM 930 C C . ASP A 1 170 ? 36.589 13.523 61.844 1.00 51.92 279 ASP A C 1
ATOM 931 O O . ASP A 1 170 ? 36.030 13.323 60.763 1.00 48.68 279 ASP A O 1
ATOM 936 N N . LEU A 1 171 ? 36.849 12.549 62.720 1.00 55.15 280 LEU A N 1
ATOM 937 C CA . LEU A 1 171 ? 36.473 11.144 62.471 1.00 62.06 280 LEU A CA 1
ATOM 938 C C . LEU A 1 171 ? 35.031 10.854 62.902 1.00 62.63 280 LEU A C 1
ATOM 939 O O . LEU A 1 171 ? 34.388 9.942 62.390 1.00 63.32 280 LEU A O 1
ATOM 944 N N . THR A 1 172 ? 34.553 11.637 63.861 1.00 60.82 281 THR A N 1
ATOM 945 C CA . THR A 1 172 ? 33.236 11.494 64.465 1.00 63.24 281 THR A CA 1
ATOM 946 C C . THR A 1 172 ? 32.027 11.037 63.661 1.00 64.65 281 THR A C 1
ATOM 947 O O . THR A 1 172 ? 31.342 10.099 64.063 1.00 63.98 281 THR A O 1
ATOM 951 N N . PRO A 1 173 ? 31.734 11.687 62.530 1.00 64.98 282 PRO A N 1
ATOM 952 C CA . PRO A 1 173 ? 30.566 11.241 61.763 1.00 64.05 282 PRO A CA 1
ATOM 953 C C . PRO A 1 173 ? 30.671 9.854 61.129 1.00 66.78 282 PRO A C 1
ATOM 954 O O . PRO A 1 173 ? 29.719 9.393 60.505 1.00 75.81 282 PRO A O 1
ATOM 958 N N . HIS A 1 174 ? 31.805 9.181 61.288 1.00 68.10 283 HIS A N 1
ATOM 959 C CA . HIS A 1 174 ? 31.985 7.858 60.685 1.00 65.82 283 HIS A CA 1
ATOM 960 C C . HIS A 1 174 ? 32.271 6.757 61.690 1.00 66.22 283 HIS A C 1
ATOM 961 O O . HIS A 1 174 ? 32.668 5.653 61.315 1.00 63.12 283 HIS A O 1
ATOM 968 N N . LEU A 1 175 ? 32.087 7.054 62.970 1.00 67.52 284 LEU A N 1
ATOM 969 C CA . LEU A 1 175 ? 32.300 6.039 63.990 1.00 75.85 284 LEU A CA 1
ATOM 970 C C . LEU A 1 175 ? 31.162 5.027 63.856 1.00 81.67 284 LEU A C 1
ATOM 971 O O . LEU A 1 175 ? 30.075 5.371 63.372 1.00 82.85 284 LEU A O 1
ATOM 976 N N . LYS A 1 176 ? 31.415 3.783 64.259 1.00 80.91 285 LYS A N 1
ATOM 977 C CA . LYS A 1 176 ? 30.388 2.749 64.211 1.00 80.42 285 LYS A CA 1
ATOM 978 C C . LYS A 1 176 ? 29.638 2.787 65.551 1.00 84.57 285 LYS A C 1
ATOM 979 O O . LYS A 1 176 ? 30.071 3.475 66.481 1.00 83.71 285 LYS A O 1
ATOM 985 N N . PRO A 1 177 ? 28.497 2.070 65.660 1.00 87.26 286 PRO A N 1
ATOM 986 C CA . PRO A 1 177 ? 27.686 2.029 66.889 1.00 83.52 286 PRO A CA 1
ATOM 987 C C . PRO A 1 177 ? 28.358 1.478 68.154 1.00 82.45 286 PRO A C 1
ATOM 988 O O . PRO A 1 177 ? 29.030 0.450 68.121 1.00 80.10 286 PRO A O 1
ATOM 992 N N . TYR A 1 178 ? 28.155 2.189 69.261 1.00 85.16 287 TYR A N 1
ATOM 993 C CA . TYR A 1 178 ? 28.692 1.860 70.588 1.00 95.03 287 TYR A CA 1
ATOM 994 C C . TYR A 1 178 ? 29.604 0.634 70.682 1.00 98.72 287 TYR A C 1
ATOM 995 O O . TYR A 1 178 ? 30.828 0.769 70.759 1.00 98.13 287 TYR A O 1
ATOM 1004 N N . THR A 1 179 ? 28.987 -0.551 70.714 1.00 102.90 288 THR A N 1
ATOM 1005 C CA . THR A 1 179 ? 29.699 -1.835 70.796 1.00 102.07 288 THR A CA 1
ATOM 1006 C C . THR A 1 179 ? 29.981 -2.368 69.390 1.00 103.61 288 THR A C 1
ATOM 1007 O O . THR A 1 179 ? 29.217 -3.170 68.848 1.00 102.16 288 THR A O 1
ATOM 1011 N N . GLN A 1 180 ? 31.082 -1.913 68.809 1.00 104.12 289 GLN A N 1
ATOM 1012 C CA . GLN A 1 180 ? 31.477 -2.321 67.473 1.00 98.75 289 GLN A CA 1
ATOM 1013 C C . GLN A 1 180 ? 32.794 -1.620 67.165 1.00 95.83 289 GLN A C 1
ATOM 1014 O O . GLN A 1 180 ? 32.873 -0.390 67.146 1.00 92.77 289 GLN A O 1
ATOM 1020 N N . GLN A 1 181 ? 33.829 -2.423 66.949 1.00 92.29 290 GLN A N 1
ATOM 1021 C CA . GLN A 1 181 ? 35.165 -1.928 66.657 1.00 86.76 290 GLN A CA 1
ATOM 1022 C C . GLN A 1 181 ? 35.218 -0.932 65.504 1.00 84.54 290 GLN A C 1
ATOM 1023 O O . GLN A 1 181 ? 34.477 -1.046 64.521 1.00 85.26 290 GLN A O 1
ATOM 1029 N N . ASN A 1 182 ? 36.106 0.047 65.648 1.00 81.26 291 ASN A N 1
ATOM 1030 C CA . ASN A 1 182 ? 36.310 1.086 64.650 1.00 75.97 291 ASN A CA 1
ATOM 1031 C C . ASN A 1 182 ? 37.670 0.891 64.019 1.00 72.22 291 ASN A C 1
ATOM 1032 O O . ASN A 1 182 ? 38.598 0.395 64.659 1.00 71.71 291 ASN A O 1
ATOM 1037 N N . ASN A 1 183 ? 37.795 1.287 62.763 1.00 71.51 292 ASN A N 1
ATOM 1038 C CA . ASN A 1 183 ? 39.069 1.151 62.086 1.00 74.08 292 ASN A CA 1
ATOM 1039 C C . ASN A 1 183 ? 39.460 2.423 61.347 1.00 70.51 292 ASN A C 1
ATOM 1040 O O . ASN A 1 183 ? 38.720 2.923 60.498 1.00 70.49 292 ASN A O 1
ATOM 1045 N N . VAL A 1 184 ? 40.631 2.943 61.689 1.00 65.17 293 VAL A N 1
ATOM 1046 C CA . VAL A 1 184 ? 41.152 4.145 61.067 1.00 60.33 293 VAL A CA 1
ATOM 1047 C C . VAL A 1 184 ? 42.391 3.768 60.293 1.00 57.62 293 VAL A C 1
ATOM 1048 O O . VAL A 1 184 ? 43.239 3.038 60.792 1.00 56.94 293 VAL A O 1
ATOM 1052 N N . GLU A 1 185 ? 42.508 4.272 59.076 1.00 56.95 294 GLU A N 1
ATOM 1053 C CA . GLU A 1 185 ? 43.679 3.962 58.282 1.00 59.95 294 GLU A CA 1
ATOM 1054 C C . GLU A 1 185 ? 44.200 5.195 57.555 1.00 58.35 294 GLU A C 1
ATOM 1055 O O . GLU A 1 185 ? 43.443 5.893 56.878 1.00 58.10 294 GLU A O 1
ATOM 1061 N N . LEU A 1 186 ? 45.490 5.475 57.725 1.00 52.66 295 LEU A N 1
ATOM 1062 C CA . LEU A 1 186 ? 46.125 6.603 57.050 1.00 51.08 295 LEU A CA 1
ATOM 1063 C C . LEU A 1 186 ? 47.101 6.066 56.012 1.00 49.91 295 LEU A C 1
ATOM 1064 O O . LEU A 1 186 ? 48.041 5.344 56.333 1.00 54.25 295 LEU A O 1
ATOM 1069 N N . ILE A 1 187 ? 46.864 6.416 54.763 1.00 45.89 296 ILE A N 1
ATOM 1070 C CA . ILE A 1 187 ? 47.731 5.991 53.690 1.00 41.81 296 ILE A CA 1
ATOM 1071 C C . ILE A 1 187 ? 48.567 7.193 53.280 1.00 46.70 296 ILE A C 1
ATOM 1072 O O . ILE A 1 187 ? 48.025 8.238 52.927 1.00 43.99 296 ILE A O 1
ATOM 1077 N N . TYR A 1 188 ? 49.886 7.053 53.342 1.00 45.33 297 TYR A N 1
ATOM 1078 C CA . TYR A 1 188 ? 50.778 8.133 52.951 1.00 41.72 297 TYR A CA 1
ATOM 1079 C C . TYR A 1 188 ? 51.784 7.655 51.918 1.00 44.84 297 TYR A C 1
ATOM 1080 O O . TYR A 1 188 ? 51.841 6.464 51.589 1.00 45.47 297 TYR A O 1
ATOM 1089 N N . ALA A 1 189 ? 52.584 8.586 51.412 1.00 48.16 298 ALA A N 1
ATOM 1090 C CA . ALA A 1 189 ? 53.585 8.260 50.401 1.00 48.62 298 ALA A CA 1
ATOM 1091 C C . ALA A 1 189 ? 54.681 9.303 50.306 1.00 48.10 298 ALA A C 1
ATOM 1092 O O . ALA A 1 189 ? 54.429 10.483 50.474 1.00 54.73 298 ALA A O 1
ATOM 1094 N N . PHE A 1 190 ? 55.902 8.862 50.027 1.00 52.94 299 PHE A N 1
ATOM 1095 C CA . PHE A 1 190 ? 57.026 9.786 49.851 1.00 50.04 299 PHE A CA 1
ATOM 1096 C C . PHE A 1 190 ? 57.241 10.692 51.042 1.00 45.97 299 PHE A C 1
ATOM 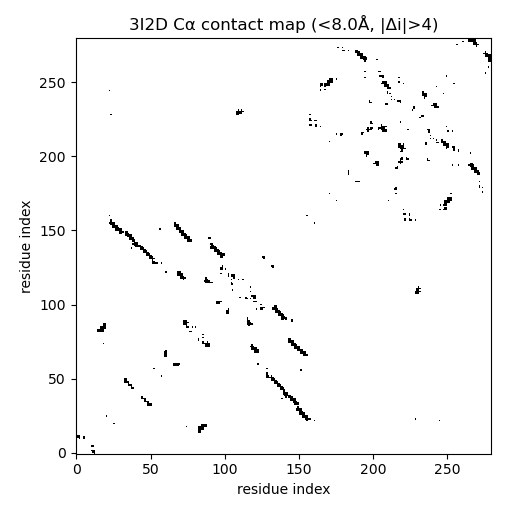1097 O O . PHE A 1 190 ? 57.164 11.921 50.931 1.00 46.11 299 PHE A O 1
ATOM 1105 N N . THR A 1 191 ? 57.520 10.083 52.180 1.00 36.65 300 THR A N 1
ATOM 1106 C CA . THR A 1 191 ? 57.758 10.852 53.378 1.00 48.39 300 THR A CA 1
ATOM 1107 C C . THR A 1 191 ? 59.255 10.911 53.700 1.00 46.66 300 THR A C 1
ATOM 1108 O O . THR A 1 191 ? 59.945 9.896 53.659 1.00 53.43 300 THR A O 1
ATOM 1112 N N . THR A 1 192 ? 59.747 12.107 54.004 1.00 47.78 301 THR A N 1
ATOM 1113 C CA . THR A 1 192 ? 61.155 12.309 54.358 1.00 46.86 301 THR A CA 1
ATOM 1114 C C . THR A 1 192 ? 61.318 12.465 55.869 1.00 50.60 301 THR A C 1
ATOM 1115 O O . THR A 1 192 ? 62.429 12.473 56.378 1.00 57.88 301 THR A O 1
ATOM 1119 N N . LYS A 1 193 ? 60.207 12.594 56.583 1.00 53.56 302 LYS A N 1
ATOM 1120 C CA . LYS A 1 193 ? 60.249 12.759 58.025 1.00 50.70 302 LYS A CA 1
ATOM 1121 C C . LYS A 1 193 ? 59.231 11.827 58.669 1.00 48.66 302 LYS A C 1
ATOM 1122 O O . LYS A 1 193 ? 58.338 11.343 57.989 1.00 49.12 302 LYS A O 1
ATOM 1128 N N . GLU A 1 194 ? 59.382 11.555 59.965 1.00 52.25 303 GLU A N 1
ATOM 1129 C CA . GLU A 1 194 ? 58.432 10.707 60.682 1.00 53.88 303 GLU A CA 1
ATOM 1130 C C . GLU A 1 194 ? 57.340 11.564 61.310 1.00 53.80 303 GLU A C 1
ATOM 1131 O O . GLU A 1 194 ? 57.584 12.705 61.687 1.00 49.39 303 GLU A O 1
ATOM 1137 N N . TYR A 1 195 ? 56.133 11.016 61.411 1.00 48.08 304 TYR A N 1
ATOM 1138 C CA . TYR A 1 195 ? 55.022 11.746 62.004 1.00 48.15 304 TYR A CA 1
ATOM 1139 C C . TYR A 1 195 ? 54.308 10.864 63.023 1.00 50.36 304 TYR A C 1
ATOM 1140 O O . TYR A 1 195 ? 54.343 9.645 62.936 1.00 46.83 304 TYR A O 1
ATOM 1149 N N . LYS A 1 196 ? 53.645 11.479 63.987 1.00 48.47 305 LYS A N 1
ATOM 1150 C CA . LYS A 1 196 ? 52.927 10.701 64.979 1.00 51.91 305 LYS A CA 1
ATOM 1151 C C . LYS A 1 196 ? 51.509 11.258 65.042 1.00 53.31 305 LYS A C 1
ATOM 1152 O O . LYS A 1 196 ? 51.314 12.473 65.064 1.00 51.33 305 LYS A O 1
ATOM 1158 N N . LEU A 1 197 ? 50.518 10.374 65.037 1.00 49.38 306 LEU A N 1
ATOM 1159 C CA . LEU A 1 197 ? 49.136 10.812 65.095 1.00 49.13 306 LEU A CA 1
ATOM 1160 C C . LEU A 1 197 ? 48.524 10.476 66.442 1.00 52.19 306 LEU A C 1
ATOM 116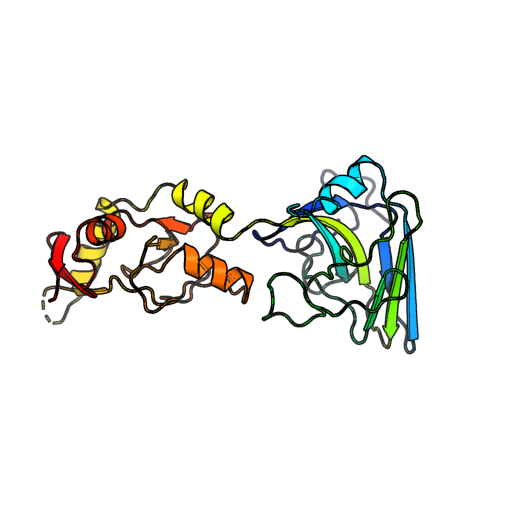1 O O . LEU A 1 197 ? 48.956 9.540 67.104 1.00 55.61 306 LEU A O 1
ATOM 1166 N N . PHE A 1 198 ? 47.533 11.262 66.852 1.00 53.05 307 PHE A N 1
A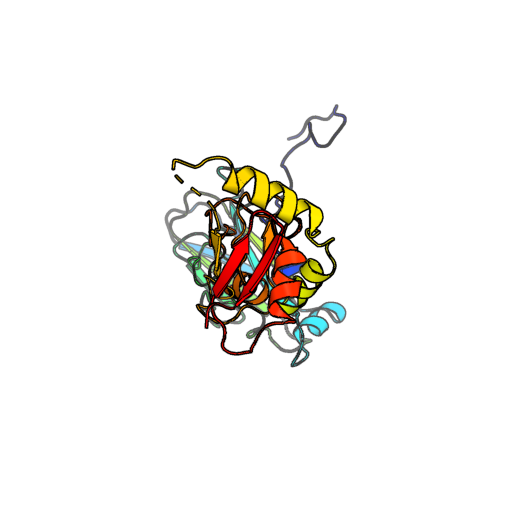TOM 1167 C CA . PHE A 1 198 ? 46.842 11.049 68.114 1.00 49.23 307 PHE A CA 1
ATOM 1168 C C . PHE A 1 198 ? 45.358 11.246 67.905 1.00 50.85 307 PHE A C 1
ATOM 1169 O O . PHE A 1 198 ? 44.942 12.090 67.120 1.00 54.83 307 PHE A O 1
ATOM 1177 N N . GLY A 1 199 ? 44.562 10.456 68.612 1.00 54.77 308 GLY A N 1
ATOM 1178 C CA . GLY A 1 199 ? 43.122 10.576 68.519 1.00 53.47 308 GLY A CA 1
ATOM 1179 C C . GLY A 1 199 ? 42.675 11.191 69.823 1.00 52.50 308 GLY A C 1
ATOM 1180 O O . GLY A 1 199 ? 42.998 10.683 70.891 1.00 55.46 308 GLY A O 1
ATOM 1181 N N . TYR A 1 200 ? 41.963 12.304 69.750 1.00 53.76 309 TYR A N 1
ATOM 1182 C CA . TYR A 1 200 ? 41.491 12.978 70.955 1.00 52.33 309 TYR A CA 1
ATOM 1183 C C . TYR A 1 200 ? 40.016 13.317 70.837 1.00 57.13 309 TYR A C 1
ATOM 1184 O O . TYR A 1 200 ? 39.534 13.682 69.751 1.00 51.34 309 TYR A O 1
ATOM 1193 N N . ILE A 1 201 ? 39.302 13.185 71.954 1.00 54.76 310 ILE A N 1
ATOM 1194 C CA . ILE A 1 201 ? 37.906 13.595 72.002 1.00 47.77 310 ILE A CA 1
ATOM 1195 C C . ILE A 1 201 ? 38.112 15.039 72.450 1.00 47.72 310 ILE A C 1
ATOM 1196 O O . ILE A 1 201 ? 38.720 15.292 73.493 1.00 51.06 310 ILE A O 1
ATOM 1201 N N . VAL A 1 202 ? 37.660 15.986 71.642 1.00 44.27 311 VAL A N 1
ATOM 1202 C CA . VAL A 1 202 ? 37.826 17.388 71.984 1.00 45.03 311 VAL A CA 1
ATOM 1203 C C . VAL A 1 202 ? 36.471 18.036 72.147 1.00 47.14 311 VAL A C 1
ATOM 1204 O O . VAL A 1 202 ? 35.461 17.562 71.610 1.00 47.10 311 VAL A O 1
ATOM 1208 N N . GLU A 1 203 ? 36.455 19.126 72.895 1.00 47.91 312 GLU A N 1
ATOM 1209 C CA . GLU A 1 203 ? 35.225 19.844 73.107 1.00 52.48 312 GLU A CA 1
ATOM 1210 C C . GLU A 1 203 ? 35.201 21.076 72.220 1.00 52.32 312 GLU A C 1
ATOM 1211 O O . GLU A 1 203 ? 36.115 21.902 72.259 1.00 49.80 312 GLU A O 1
ATOM 1217 N N . MET A 1 204 ? 34.150 21.187 71.418 1.00 48.54 313 MET A N 1
ATOM 1218 C CA . MET A 1 204 ? 33.974 22.327 70.540 1.00 52.52 313 MET A CA 1
ATOM 1219 C C . MET A 1 204 ? 33.702 23.534 71.413 1.00 57.82 313 MET A C 1
ATOM 1220 O O . MET A 1 204 ? 32.819 23.484 72.275 1.00 63.82 313 MET A O 1
ATOM 1225 N N . ILE A 1 205 ? 34.471 24.602 71.238 1.00 57.68 314 ILE A N 1
ATOM 1226 C CA . ILE A 1 205 ? 34.188 25.810 71.995 1.00 59.13 314 ILE A CA 1
ATOM 1227 C C . ILE A 1 205 ? 33.664 26.759 70.955 1.00 56.21 314 ILE A C 1
ATOM 1228 O O . ILE A 1 205 ? 34.246 26.942 69.887 1.00 59.24 314 ILE A O 1
ATOM 1233 N N . THR A 1 206 ? 32.539 27.357 71.279 1.00 55.00 315 THR A N 1
ATOM 1234 C CA . THR A 1 206 ? 31.860 28.230 70.357 1.00 53.93 315 THR A CA 1
ATOM 1235 C C . THR A 1 206 ? 32.236 29.715 70.372 1.00 52.80 315 THR A C 1
ATOM 1236 O O . THR A 1 206 ? 32.693 30.262 71.385 1.00 53.29 315 THR A O 1
ATOM 1240 N N . PRO A 1 207 ? 32.100 30.375 69.216 1.00 49.20 316 PRO A N 1
ATOM 1241 C CA . PRO A 1 207 ? 32.419 31.800 69.133 1.00 49.80 316 PRO A CA 1
ATOM 1242 C C . PRO A 1 207 ? 31.686 32.601 70.223 1.00 51.31 316 PRO A C 1
ATOM 1243 O O . PRO A 1 207 ? 32.296 33.423 70.906 1.00 59.92 316 PRO A O 1
ATOM 1247 N N . GLU A 1 208 ? 30.389 32.351 70.403 1.00 54.12 317 GLU A N 1
ATOM 1248 C CA . GLU A 1 208 ? 29.611 33.066 71.422 1.00 52.53 317 GLU A CA 1
ATOM 1249 C C . GLU A 1 208 ? 30.019 32.663 72.832 1.00 44.75 317 GLU A C 1
ATOM 1250 O O . GLU A 1 208 ? 29.855 33.433 73.769 1.00 49.67 317 GLU A O 1
ATOM 1256 N N . GLN A 1 209 ? 30.559 31.465 72.996 1.00 47.29 318 GLN A N 1
ATOM 1257 C CA . GLN A 1 209 ? 31.011 31.065 74.324 1.00 49.06 318 GLN A CA 1
ATOM 1258 C C . GLN A 1 209 ? 32.215 31.919 74.654 1.00 51.02 318 GLN A C 1
ATOM 1259 O O . GLN A 1 209 ? 32.304 32.462 75.740 1.00 57.96 318 GLN A O 1
ATOM 1265 N N . LEU A 1 210 ? 33.147 32.026 73.709 1.00 54.52 319 LEU A N 1
ATOM 1266 C CA . LEU A 1 210 ? 34.338 32.840 73.913 1.00 50.48 319 LEU A CA 1
ATOM 1267 C C . LEU A 1 210 ? 33.969 34.297 74.121 1.00 50.87 319 LEU A C 1
ATOM 1268 O O . LEU A 1 210 ? 34.650 34.993 74.873 1.00 54.87 319 LEU A O 1
ATOM 1273 N N . LEU A 1 211 ? 32.914 34.765 73.446 1.00 49.29 320 LEU A N 1
ATOM 1274 C CA . LEU A 1 211 ? 32.469 36.155 73.608 1.00 49.41 320 LEU A CA 1
ATOM 1275 C C . LEU A 1 211 ? 32.181 36.384 75.080 1.00 57.19 320 LEU A C 1
ATOM 1276 O O . LEU A 1 211 ? 32.420 37.466 75.619 1.00 62.79 320 LEU A O 1
ATOM 1281 N N . GLU A 1 212 ? 31.666 35.357 75.741 1.00 58.70 321 GLU A N 1
ATOM 1282 C CA . GLU A 1 212 ? 31.362 35.504 77.140 1.00 59.31 321 GLU A CA 1
ATOM 1283 C C . GLU A 1 212 ? 32.625 35.770 77.941 1.00 57.86 321 GLU A C 1
ATOM 1284 O O . GLU A 1 212 ? 32.600 36.544 78.888 1.00 57.21 321 GLU A O 1
ATOM 1290 N N . LYS A 1 213 ? 33.730 35.137 77.561 1.00 58.15 322 LYS A N 1
ATOM 1291 C CA . LYS A 1 213 ? 34.992 35.347 78.259 1.00 55.88 322 LYS A CA 1
ATOM 1292 C C . LYS A 1 213 ? 35.468 36.780 78.069 1.00 56.57 322 LYS A C 1
ATOM 1293 O O . LYS A 1 213 ? 36.055 37.373 78.973 1.00 60.64 322 LYS A O 1
ATOM 1299 N N . VAL A 1 214 ? 35.214 37.341 76.896 1.00 50.03 323 VAL A N 1
ATOM 1300 C CA . VAL A 1 214 ? 35.612 38.711 76.633 1.00 50.50 323 VAL A CA 1
ATOM 1301 C C . VAL A 1 214 ? 34.760 39.668 77.465 1.00 50.58 323 VAL A C 1
ATOM 1302 O O . VAL A 1 214 ? 35.288 40.603 78.047 1.00 60.88 323 VAL A O 1
ATOM 1306 N N . LEU A 1 215 ? 33.450 39.440 77.530 1.00 55.06 324 LEU A N 1
ATOM 1307 C CA . LEU A 1 215 ? 32.565 40.308 78.322 1.00 54.81 324 LEU A CA 1
ATOM 1308 C C . LEU A 1 215 ? 32.856 40.229 79.817 1.00 54.94 324 LEU A C 1
ATOM 1309 O O . LEU A 1 215 ? 32.550 41.149 80.563 1.00 64.53 324 LEU A O 1
ATOM 1314 N N . GLN A 1 216 ? 33.444 39.124 80.249 1.00 55.57 325 GLN A N 1
ATOM 1315 C CA . GLN A 1 216 ? 33.759 38.904 81.652 1.00 62.33 325 GLN A CA 1
ATOM 1316 C C . GLN A 1 216 ? 35.174 39.385 81.950 1.00 62.79 325 GLN A C 1
ATOM 1317 O O . GLN A 1 216 ? 35.709 39.198 83.042 1.00 63.86 325 GLN A O 1
ATOM 1323 N N . HIS A 1 217 ? 35.790 40.012 80.964 1.00 66.42 326 HIS A N 1
ATOM 1324 C CA . HIS A 1 217 ? 37.140 40.512 81.146 1.00 66.90 326 HIS A CA 1
ATOM 1325 C C . HIS A 1 217 ? 37.014 41.991 81.442 1.00 66.50 326 HIS A C 1
ATOM 1326 O O . HIS A 1 217 ? 36.230 42.691 80.798 1.00 64.55 326 HIS A O 1
ATOM 1333 N N . PRO A 1 218 ? 37.777 42.487 82.435 1.00 66.15 327 PRO A N 1
ATOM 1334 C CA . PRO A 1 218 ? 37.745 43.904 82.816 1.00 59.58 327 PRO A CA 1
ATOM 1335 C C . PRO A 1 218 ? 37.699 44.758 81.558 1.00 58.93 327 PRO A C 1
ATOM 1336 O O . PRO A 1 218 ? 38.580 44.658 80.709 1.00 60.63 327 PRO A O 1
ATOM 1340 N N . LYS A 1 219 ? 36.671 45.581 81.411 1.00 55.84 328 LYS A N 1
ATOM 1341 C CA . LYS A 1 219 ? 36.606 46.400 80.217 1.00 59.90 328 LYS A CA 1
ATOM 1342 C C . LYS A 1 219 ? 37.726 47.437 80.187 1.00 56.00 328 LYS A C 1
ATOM 1343 O O . LYS A 1 219 ? 38.566 47.474 81.075 1.00 58.28 328 LYS A O 1
ATOM 1349 N N . ILE A 1 220 ? 37.767 48.238 79.134 1.00 50.41 329 ILE A N 1
ATOM 1350 C CA . ILE A 1 220 ? 38.765 49.281 79.010 1.00 52.67 329 ILE A CA 1
ATOM 1351 C C . ILE A 1 220 ? 37.937 50.478 79.447 1.00 56.45 329 ILE A C 1
ATOM 1352 O O . ILE A 1 220 ? 37.080 50.962 78.707 1.00 45.54 329 ILE A O 1
ATOM 1357 N N . ILE A 1 221 ? 38.187 50.929 80.670 1.00 59.88 330 ILE A N 1
ATOM 1358 C CA . ILE A 1 221 ? 37.433 52.023 81.264 1.00 63.35 330 ILE A CA 1
ATOM 1359 C C . ILE A 1 221 ? 37.564 53.347 80.523 1.00 66.99 330 ILE A C 1
ATOM 1360 O O . ILE A 1 221 ? 38.581 53.621 79.878 1.00 65.98 330 ILE A O 1
ATOM 1365 N N . LYS A 1 222 ? 36.515 54.160 80.617 1.00 65.46 331 LYS A N 1
ATOM 1366 C CA . LYS A 1 222 ? 36.465 55.453 79.951 1.00 66.52 331 LYS A CA 1
ATOM 1367 C C . LYS A 1 222 ? 37.666 56.356 80.227 1.00 68.20 331 LYS A C 1
ATOM 1368 O O . LYS A 1 222 ? 38.164 57.028 79.326 1.00 68.33 331 LYS A O 1
ATOM 1374 N N . GLN A 1 223 ? 38.133 56.389 81.469 1.00 69.13 332 GLN A N 1
ATOM 1375 C CA . GLN A 1 223 ? 39.275 57.234 81.790 1.00 67.30 332 GLN A CA 1
ATOM 1376 C C . GLN A 1 223 ? 40.427 56.962 80.838 1.00 65.86 332 GLN A C 1
ATOM 1377 O O . GLN A 1 223 ? 41.040 57.898 80.333 1.00 69.56 332 GLN A O 1
ATOM 1383 N N . ALA A 1 224 ? 40.712 55.685 80.586 1.00 62.74 333 ALA A N 1
ATOM 1384 C CA . ALA A 1 224 ? 41.800 55.290 79.680 1.00 57.75 333 ALA A CA 1
ATOM 1385 C C . ALA A 1 224 ? 41.586 55.871 78.282 1.00 57.38 333 ALA A C 1
ATOM 1386 O O . ALA A 1 224 ? 42.463 56.529 77.718 1.00 54.27 333 ALA A O 1
ATOM 1388 N N . THR A 1 225 ? 40.411 55.621 77.722 1.00 56.40 334 THR A N 1
ATOM 1389 C CA . THR A 1 225 ? 40.096 56.120 76.398 1.00 55.33 334 THR A CA 1
ATOM 1390 C C . THR A 1 225 ? 40.229 57.638 76.320 1.00 57.24 334 THR A C 1
ATOM 1391 O O . THR A 1 225 ? 40.690 58.175 75.307 1.00 54.56 334 THR A O 1
ATOM 1395 N N . LEU A 1 226 ? 39.823 58.323 77.390 1.00 62.89 335 LEU A N 1
ATOM 1396 C CA . LEU A 1 226 ? 39.882 59.782 77.442 1.00 59.49 335 LEU A CA 1
ATOM 1397 C C . LEU A 1 226 ? 41.307 60.286 77.432 1.00 62.59 335 LEU A C 1
ATOM 1398 O O . LEU A 1 226 ? 41.616 61.276 76.764 1.00 62.99 335 LEU A O 1
ATOM 1403 N N . LEU A 1 227 ? 42.172 59.610 78.185 1.00 61.64 336 LEU A N 1
ATOM 1404 C CA . LEU A 1 227 ? 43.577 59.969 78.244 1.00 57.45 336 LEU A CA 1
ATOM 1405 C C . LEU A 1 227 ? 44.204 59.777 76.874 1.00 63.45 336 LEU A C 1
ATOM 1406 O O . LEU A 1 227 ? 44.998 60.612 76.434 1.00 68.30 336 LEU A O 1
ATOM 1411 N N . TYR A 1 228 ? 43.854 58.679 76.204 1.00 63.89 337 TYR A N 1
ATOM 1412 C CA . TYR A 1 228 ? 44.373 58.423 74.862 1.00 64.80 337 TYR A CA 1
ATOM 1413 C C . TYR A 1 228 ? 43.825 59.492 73.913 1.00 65.72 337 TYR A C 1
ATOM 1414 O O . TYR A 1 228 ? 44.575 60.106 73.150 1.00 66.67 337 TYR A O 1
ATOM 1423 N N . LEU A 1 229 ? 42.514 59.714 73.970 1.00 64.47 338 LEU A N 1
ATOM 1424 C CA . LEU A 1 229 ? 41.864 60.701 73.117 1.00 64.85 338 LEU A CA 1
ATOM 1425 C C . LEU A 1 229 ? 42.527 62.077 73.226 1.00 71.45 338 LEU A C 1
ATOM 1426 O O . LEU A 1 229 ? 42.513 62.858 72.276 1.00 72.84 338 LEU A O 1
ATOM 1431 N N . LYS A 1 230 ? 43.095 62.376 74.391 1.00 78.03 339 LYS A N 1
ATOM 1432 C CA . LYS A 1 230 ? 43.772 63.653 74.601 1.00 80.15 339 LYS A CA 1
ATOM 1433 C C . LYS A 1 230 ? 45.203 63.581 74.067 1.00 81.73 339 LYS A C 1
ATOM 1434 O O . LYS A 1 230 ? 45.680 64.527 73.438 1.00 81.21 339 LYS A O 1
ATOM 1440 N N . LYS A 1 231 ? 45.883 62.462 74.314 1.00 81.78 340 LYS A N 1
ATOM 1441 C CA . LYS A 1 231 ? 47.246 62.273 73.815 1.00 83.85 340 LYS A CA 1
ATOM 1442 C C . LYS A 1 231 ? 47.177 62.366 72.294 1.00 88.36 340 LYS A C 1
ATOM 1443 O O . LYS A 1 231 ? 48.040 62.954 71.650 1.00 93.77 340 LYS A O 1
ATOM 1449 N N . THR A 1 232 ? 46.132 61.781 71.726 1.00 88.53 341 THR A N 1
ATOM 1450 C CA . THR A 1 232 ? 45.934 61.812 70.290 1.00 88.39 341 THR A CA 1
ATOM 1451 C C . THR A 1 232 ? 45.750 63.254 69.807 1.00 90.56 341 THR A C 1
ATOM 1452 O O . THR A 1 232 ? 46.612 63.797 69.112 1.00 87.40 341 THR A O 1
ATOM 1456 N N . LEU A 1 233 ? 44.636 63.870 70.196 1.00 93.89 342 LEU A N 1
ATOM 1457 C CA . LEU A 1 233 ? 44.314 65.236 69.792 1.00 98.27 342 LEU A CA 1
ATOM 1458 C C . LEU A 1 233 ? 45.411 66.275 69.985 1.00 103.65 342 LEU A C 1
ATOM 1459 O O . LEU A 1 233 ? 45.283 67.397 69.489 1.00 104.91 342 LEU A O 1
ATOM 1464 N N . ARG A 1 234 ? 46.478 65.924 70.700 1.00 107.25 343 ARG A N 1
ATOM 1465 C CA . ARG A 1 234 ? 47.566 66.876 70.905 1.00 110.54 343 ARG A CA 1
ATOM 1466 C C . ARG A 1 234 ? 48.411 67.055 69.641 1.00 115.14 343 ARG A C 1
ATOM 1467 O O . ARG A 1 234 ? 48.568 68.180 69.154 1.00 116.23 343 ARG A O 1
ATOM 1475 N N . GLU A 1 235 ? 48.949 65.959 69.106 1.00 117.07 344 GLU A N 1
ATOM 1476 C CA . GLU A 1 235 ? 49.750 66.043 67.885 1.00 118.28 344 GLU A CA 1
ATOM 1477 C C . GLU A 1 235 ? 48.882 66.522 66.728 1.00 121.01 344 GLU A C 1
ATOM 1478 O O . GLU A 1 235 ? 48.135 65.737 66.136 1.00 119.54 344 GLU A O 1
ATOM 1484 N N . ASP A 1 236 ? 48.983 67.814 66.418 1.00 123.30 345 ASP A N 1
ATOM 1485 C CA . ASP A 1 236 ? 48.206 68.419 65.339 1.00 126.53 345 ASP A CA 1
ATOM 1486 C C . ASP A 1 236 ? 49.099 69.156 64.336 1.00 127.12 345 ASP A C 1
ATOM 1487 O O . ASP A 1 236 ? 50.295 68.875 64.232 1.00 126.06 345 ASP A O 1
ATOM 1492 N N . GLU A 1 237 ? 48.504 70.091 63.595 1.00 127.81 346 GLU A N 1
ATOM 1493 C CA . GLU A 1 237 ? 49.231 70.881 62.604 1.00 128.39 346 GLU A CA 1
ATOM 1494 C C . GLU A 1 237 ? 49.457 72.300 63.114 1.00 127.31 346 GLU A C 1
ATOM 1495 O O . GLU A 1 237 ? 48.739 73.227 62.739 1.00 124.36 346 GLU A O 1
ATOM 1501 N N . THR A 1 244 ? 40.215 71.063 68.125 1.00 103.33 353 THR A N 1
ATOM 1502 C CA . THR A 1 244 ? 40.239 69.942 67.191 1.00 105.73 353 THR A CA 1
ATOM 1503 C C . THR A 1 244 ? 39.274 68.846 67.644 1.00 106.22 353 THR A C 1
ATOM 1504 O O . THR A 1 244 ? 38.804 68.839 68.788 1.00 107.88 353 THR A O 1
ATOM 1508 N N . SER A 1 245 ? 38.981 67.925 66.731 1.00 104.19 354 SER A N 1
ATOM 1509 C CA . SER A 1 245 ? 38.084 66.816 67.012 1.00 98.23 354 SER A CA 1
ATOM 1510 C C . SER A 1 245 ? 38.429 65.648 66.103 1.00 97.10 354 SER A C 1
ATOM 1511 O O . SER A 1 245 ? 39.000 65.830 65.018 1.00 93.05 354 SER A O 1
ATOM 1514 N N . THR A 1 246 ? 38.076 64.449 66.556 1.00 93.79 355 THR A N 1
ATOM 1515 C CA . THR A 1 246 ? 38.315 63.238 65.782 1.00 90.10 355 THR A CA 1
ATOM 1516 C C . THR A 1 246 ? 36.959 62.607 65.457 1.00 84.20 355 THR A C 1
ATOM 1517 O O . THR A 1 246 ? 36.007 62.723 66.236 1.00 79.14 355 THR A O 1
ATOM 1521 N N . ILE A 1 247 ? 36.866 61.966 64.297 1.00 77.27 356 ILE A N 1
ATOM 1522 C CA . ILE A 1 247 ? 35.631 61.303 63.909 1.00 73.75 356 ILE A CA 1
ATOM 1523 C C . ILE A 1 247 ? 35.880 59.807 64.089 1.00 74.93 356 ILE A C 1
ATOM 1524 O O . ILE A 1 247 ? 36.850 59.260 63.560 1.00 80.86 356 ILE A O 1
ATOM 1529 N N . MET A 1 248 ? 35.017 59.157 64.863 1.00 70.83 357 MET A N 1
ATOM 1530 C CA . MET A 1 248 ? 35.140 57.733 65.131 1.00 67.88 357 MET A CA 1
ATOM 1531 C C . MET A 1 248 ? 33.905 57.054 64.602 1.00 67.90 357 MET A C 1
ATOM 1532 O O . MET A 1 248 ? 32.821 57.622 64.670 1.00 73.81 357 MET A O 1
ATOM 1537 N N . SER A 1 249 ? 34.067 55.839 64.085 1.00 65.13 358 SER A N 1
ATOM 1538 C CA . SER A 1 249 ? 32.946 55.086 63.538 1.00 61.78 358 SER A CA 1
ATOM 1539 C C . SER A 1 249 ? 32.337 54.134 64.546 1.00 58.85 358 SER A C 1
ATOM 1540 O O . SER A 1 249 ? 33.033 53.583 65.394 1.00 62.01 358 SER A O 1
ATOM 1543 N N . LEU A 1 250 ? 31.028 53.946 64.445 1.00 55.16 359 LEU A N 1
ATOM 1544 C CA . LEU A 1 250 ? 30.320 53.023 65.319 1.00 58.21 359 LEU A CA 1
ATOM 1545 C C . LEU A 1 250 ? 30.216 51.687 64.563 1.00 58.04 359 LEU A C 1
ATOM 1546 O O . LEU A 1 250 ? 29.718 50.688 65.086 1.00 52.67 359 LEU A O 1
ATOM 1551 N N . GLN A 1 251 ? 30.703 51.698 63.326 1.00 55.10 360 GLN A N 1
ATOM 1552 C CA . GLN A 1 251 ? 30.695 50.536 62.455 1.00 55.29 360 GLN A CA 1
ATOM 1553 C C . GLN A 1 251 ? 31.922 49.651 62.674 1.00 58.43 360 GLN A C 1
ATOM 1554 O O . GLN A 1 251 ? 33.018 50.138 62.954 1.00 62.55 360 GLN A O 1
ATOM 1560 N N . CYS A 1 252 ? 31.723 48.346 62.534 1.00 54.62 361 CYS A N 1
ATOM 1561 C CA . CYS A 1 252 ? 32.796 47.382 62.687 1.00 52.77 361 CYS A CA 1
ATOM 1562 C C . CYS A 1 252 ? 33.586 47.278 61.384 1.00 51.25 361 CYS A C 1
ATOM 1563 O O . CYS A 1 252 ? 33.018 47.334 60.300 1.00 49.86 361 CYS A O 1
ATOM 1566 N N . PRO A 1 253 ? 34.915 47.123 61.469 1.00 53.68 362 PRO A N 1
ATOM 1567 C CA . PRO A 1 253 ? 35.718 47.018 60.244 1.00 49.75 362 PRO A CA 1
ATOM 1568 C C . PRO A 1 253 ? 35.576 45.624 59.639 1.00 48.46 362 PRO A C 1
ATOM 1569 O O . PRO A 1 253 ? 35.886 45.399 58.469 1.00 48.89 362 PRO A O 1
ATOM 1573 N N . ILE A 1 254 ? 35.120 44.692 60.466 1.00 47.55 363 ILE A N 1
ATOM 1574 C CA . ILE A 1 254 ? 34.921 43.317 60.052 1.00 49.63 363 ILE A CA 1
ATOM 1575 C C . ILE A 1 254 ? 33.536 43.106 59.428 1.00 53.42 363 ILE A C 1
ATOM 1576 O O . ILE A 1 254 ? 33.418 42.478 58.387 1.00 51.47 363 ILE A O 1
ATOM 1581 N N . SER A 1 255 ? 32.493 43.646 60.054 1.00 54.98 364 SER A N 1
ATOM 1582 C CA . SER A 1 255 ? 31.137 43.457 59.553 1.00 56.89 364 SER A CA 1
ATOM 1583 C C . SER A 1 255 ? 30.588 44.598 58.714 1.00 63.42 364 SER A C 1
ATOM 1584 O O . SER A 1 255 ? 29.572 44.433 58.035 1.00 65.57 364 SER A O 1
ATOM 1587 N N . TYR A 1 256 ? 31.260 45.747 58.751 1.00 64.49 365 TYR A N 1
ATOM 1588 C CA . TYR A 1 256 ? 30.810 46.929 58.020 1.00 61.84 365 TYR A CA 1
ATOM 1589 C C . TYR A 1 256 ? 29.364 47.202 58.435 1.00 64.45 365 TYR A C 1
ATOM 1590 O O . TYR A 1 256 ? 28.549 47.690 57.655 1.00 66.67 365 TYR A O 1
ATOM 1599 N N . THR A 1 257 ? 29.076 46.881 59.693 1.00 68.31 366 THR A N 1
ATOM 1600 C CA . THR A 1 257 ? 27.759 47.052 60.294 1.00 70.96 366 THR A CA 1
ATOM 1601 C C . THR A 1 257 ? 27.918 47.638 61.688 1.00 70.49 366 THR A C 1
ATOM 1602 O O . THR A 1 257 ? 29.013 47.626 62.252 1.00 69.78 366 THR A O 1
ATOM 1606 N N . ARG A 1 258 ? 26.818 48.151 62.230 1.00 71.44 367 ARG A N 1
ATOM 1607 C CA . ARG A 1 258 ? 26.786 48.722 63.576 1.00 67.09 367 ARG A CA 1
ATOM 1608 C C . ARG A 1 258 ? 27.430 47.717 64.528 1.00 66.08 367 ARG A C 1
ATOM 1609 O O . ARG A 1 258 ? 27.115 46.527 64.462 1.00 72.11 367 ARG A O 1
ATOM 1617 N N . MET A 1 259 ? 28.331 48.173 65.397 1.00 55.54 368 MET A N 1
ATOM 1618 C CA . MET A 1 259 ? 28.951 47.265 66.354 1.00 52.95 368 MET A CA 1
ATOM 1619 C C . MET A 1 259 ? 27.959 47.002 67.477 1.00 54.39 368 MET A C 1
ATOM 1620 O O . MET A 1 259 ? 27.066 47.816 67.751 1.00 53.41 368 MET A O 1
ATOM 1625 N N . LYS A 1 260 ? 28.135 45.862 68.132 1.00 55.30 369 LYS A N 1
ATOM 1626 C CA . LYS A 1 260 ? 27.284 45.467 69.236 1.00 54.61 369 LYS A CA 1
ATOM 1627 C C . LYS A 1 260 ? 28.197 45.161 70.445 1.00 54.24 369 LYS A C 1
ATOM 1628 O O . LYS A 1 260 ? 27.790 45.278 71.597 1.00 58.15 369 LYS A O 1
ATOM 1634 N N . TYR A 1 261 ? 29.440 44.773 70.175 1.00 52.32 370 TYR A N 1
ATOM 1635 C CA . TYR A 1 261 ? 30.409 44.485 71.239 1.00 54.59 370 TYR A CA 1
ATOM 1636 C C . TYR A 1 261 ? 31.743 45.130 70.858 1.00 54.33 370 TYR A C 1
ATOM 1637 O O . TYR A 1 261 ? 32.645 44.444 70.373 1.00 58.91 370 TYR A O 1
ATOM 1646 N N . PRO A 1 262 ? 31.892 46.447 71.106 1.00 49.26 371 PRO A N 1
ATOM 1647 C CA . PRO A 1 262 ? 33.109 47.185 70.774 1.00 50.02 371 PRO A CA 1
ATOM 1648 C C . PRO A 1 262 ? 34.283 46.635 71.535 1.00 51.66 371 PRO A C 1
ATOM 1649 O O . PRO A 1 262 ? 34.225 46.499 72.751 1.00 55.91 371 PRO A O 1
ATOM 1653 N N . SER A 1 263 ? 35.360 46.333 70.826 1.00 45.78 372 SER A N 1
ATOM 1654 C CA . SER A 1 263 ? 36.510 45.792 71.497 1.00 43.94 372 SER A CA 1
ATOM 1655 C C . SER A 1 263 ? 37.839 45.962 70.790 1.00 41.36 372 SER A C 1
ATOM 1656 O O . SER A 1 263 ? 37.916 46.440 69.669 1.00 43.54 372 SER A O 1
ATOM 1659 N N . LYS A 1 264 ? 38.893 45.565 71.483 1.00 46.36 373 LYS A N 1
ATOM 1660 C CA . LYS A 1 264 ? 40.254 45.650 70.972 1.00 50.68 373 LYS A CA 1
ATOM 1661 C C . LYS A 1 264 ? 41.133 45.122 72.081 1.00 48.77 373 LYS A C 1
ATOM 1662 O O . LYS A 1 264 ? 40.682 45.029 73.221 1.00 50.68 373 LYS A O 1
ATOM 1668 N N . SER A 1 265 ? 42.367 44.758 71.746 1.00 45.00 374 SER A N 1
ATOM 1669 C CA . SER A 1 265 ? 43.315 44.268 72.742 1.00 46.08 374 SER A CA 1
ATOM 1670 C C . SER A 1 265 ? 43.633 45.445 73.629 1.00 46.33 374 SER A C 1
ATOM 1671 O O . SER A 1 265 ? 43.627 46.598 73.174 1.00 48.63 374 SER A O 1
ATOM 1674 N N . ILE A 1 266 ? 43.901 45.174 74.897 1.00 52.39 375 ILE A N 1
ATOM 1675 C CA . ILE A 1 266 ? 44.256 46.248 75.813 1.00 56.98 375 ILE A CA 1
ATOM 1676 C C . ILE A 1 266 ? 45.603 46.814 75.322 1.00 60.47 375 ILE A C 1
ATOM 1677 O O . ILE A 1 266 ? 46.003 47.932 75.674 1.00 62.76 375 ILE A O 1
ATOM 1682 N N . ASN A 1 267 ? 46.272 46.034 74.471 1.00 62.14 376 ASN A N 1
ATOM 1683 C CA . ASN A 1 267 ? 47.542 46.423 73.879 1.00 61.15 376 ASN A CA 1
ATOM 1684 C C . ASN A 1 267 ? 47.365 47.266 72.615 1.00 66.63 376 ASN A C 1
ATOM 1685 O O . ASN A 1 267 ? 48.351 47.713 72.021 1.00 72.03 376 ASN A O 1
ATOM 1690 N N . CYS A 1 268 ? 46.124 47.489 72.195 1.00 68.00 377 CYS A N 1
ATOM 1691 C CA . CYS A 1 268 ? 45.896 48.283 70.991 1.00 68.57 377 CYS A CA 1
ATOM 1692 C C . CYS A 1 268 ? 45.991 49.788 71.239 1.00 67.56 377 CYS A C 1
ATOM 1693 O O . CYS A 1 268 ? 45.431 50.317 72.197 1.00 71.53 377 CYS A O 1
ATOM 1696 N N . LYS A 1 269 ? 46.731 50.467 70.369 1.00 67.82 378 LYS A N 1
ATOM 1697 C CA . LYS A 1 269 ? 46.908 51.910 70.456 1.00 64.67 378 LYS A CA 1
ATOM 1698 C C . LYS A 1 269 ? 46.047 52.582 69.403 1.00 64.57 378 LYS A C 1
ATOM 1699 O O . LYS A 1 269 ? 46.532 52.978 68.345 1.00 68.82 378 LYS A O 1
ATOM 1705 N N . HIS A 1 270 ? 44.756 52.678 69.680 1.00 61.68 379 HIS A N 1
ATOM 1706 C CA . HIS A 1 270 ? 43.839 53.317 68.751 1.00 59.77 379 HIS A CA 1
ATOM 1707 C C . HIS A 1 270 ? 42.427 53.276 69.312 1.00 57.72 379 HIS A C 1
ATOM 1708 O O . HIS A 1 270 ? 42.073 52.382 70.080 1.00 58.15 379 HIS A O 1
ATOM 1715 N N . LEU A 1 271 ? 41.643 54.278 68.940 1.00 56.44 380 LEU A N 1
ATOM 1716 C CA . LEU A 1 271 ? 40.270 54.411 69.385 1.00 59.74 380 LEU A CA 1
ATOM 1717 C C . LEU A 1 271 ? 39.317 53.415 68.734 1.00 60.67 380 LEU A C 1
ATOM 1718 O O . LEU A 1 271 ? 38.461 52.834 69.410 1.00 60.91 380 LEU A O 1
ATOM 1723 N N . GLN A 1 272 ? 39.471 53.223 67.424 1.00 59.26 381 GLN A N 1
ATOM 1724 C CA . GLN A 1 272 ? 38.617 52.314 66.661 1.00 55.81 381 GLN A CA 1
ATOM 1725 C C . GLN A 1 272 ? 38.579 50.898 67.220 1.00 55.05 381 GLN A C 1
ATOM 1726 O O . GLN A 1 272 ? 39.612 50.248 67.368 1.00 52.05 381 GLN A O 1
ATOM 1732 N N . CYS A 1 273 ? 37.374 50.434 67.539 1.00 51.60 382 CYS A N 1
ATOM 1733 C CA . CYS A 1 273 ? 37.191 49.086 68.046 1.00 48.75 382 CYS A CA 1
ATOM 1734 C C . CYS A 1 273 ? 36.606 48.273 66.912 1.00 48.33 382 CYS A C 1
ATOM 1735 O O . CYS A 1 273 ? 36.428 48.778 65.804 1.00 45.22 382 CYS A O 1
ATOM 1738 N N . PHE A 1 274 ? 36.322 47.009 67.183 1.00 46.86 383 PHE A N 1
ATOM 1739 C CA . PHE A 1 274 ? 35.722 46.129 66.186 1.00 50.70 383 PHE A CA 1
ATOM 1740 C C . PHE A 1 274 ? 34.800 45.208 66.970 1.00 51.21 383 PHE A C 1
ATOM 1741 O O . PHE A 1 274 ? 34.943 45.084 68.182 1.00 51.60 383 PHE A O 1
ATOM 1749 N N . ASP A 1 275 ? 33.861 44.557 66.295 1.00 51.33 384 ASP A N 1
ATOM 1750 C CA . ASP A 1 275 ? 32.921 43.711 67.000 1.00 46.26 384 ASP A CA 1
ATOM 1751 C C . ASP A 1 275 ? 33.505 42.388 67.466 1.00 45.19 384 ASP A C 1
ATOM 1752 O O . ASP A 1 275 ? 33.899 41.559 66.646 1.00 45.99 384 ASP A O 1
ATOM 1757 N N . ALA A 1 276 ? 33.544 42.175 68.783 1.00 45.35 385 ALA A N 1
ATOM 1758 C CA . ALA A 1 276 ? 34.122 40.937 69.323 1.00 47.34 385 ALA A CA 1
ATOM 1759 C C . ALA A 1 276 ? 33.426 39.690 68.800 1.00 49.12 385 ALA A C 1
ATOM 1760 O O . ALA A 1 276 ? 34.040 38.628 68.675 1.00 50.73 385 ALA A O 1
ATOM 1762 N N . LEU A 1 277 ? 32.144 39.802 68.482 1.00 48.54 386 LEU A N 1
ATOM 1763 C CA . LEU A 1 277 ? 31.458 38.627 67.986 1.00 47.97 386 LEU A CA 1
ATOM 1764 C C . LEU A 1 277 ? 31.922 38.289 66.583 1.00 46.55 386 LEU A C 1
ATOM 1765 O O . LEU A 1 277 ? 32.171 37.116 66.285 1.00 49.09 386 LEU A O 1
ATOM 1770 N N . TRP A 1 278 ? 32.045 39.303 65.727 1.00 36.20 387 TRP A N 1
ATOM 1771 C CA . TRP A 1 278 ? 32.482 39.052 64.366 1.00 41.16 387 TRP A CA 1
ATOM 1772 C C . TRP A 1 278 ? 33.941 38.676 64.362 1.00 45.48 387 TRP A C 1
ATOM 1773 O O . TRP A 1 278 ? 34.351 37.779 63.635 1.00 50.10 387 TRP A O 1
ATOM 1784 N N . PHE A 1 279 ? 34.738 39.352 65.174 1.00 41.63 388 PHE A N 1
ATOM 1785 C CA . PHE A 1 279 ? 36.140 39.013 65.215 1.00 43.75 388 PHE A CA 1
ATOM 1786 C C . PHE A 1 279 ? 36.315 37.511 65.483 1.00 47.74 388 PHE A C 1
ATOM 1787 O O . PHE A 1 279 ? 37.124 36.838 64.837 1.00 51.14 388 PHE A O 1
ATOM 1795 N N . LEU A 1 280 ? 35.540 36.989 66.431 1.00 48.62 389 LEU A N 1
ATOM 1796 C CA . LEU A 1 280 ? 35.633 35.588 66.829 1.00 45.73 389 LEU A CA 1
ATOM 1797 C C . LEU A 1 280 ? 35.090 34.608 65.807 1.00 49.42 389 LEU A C 1
ATOM 1798 O O . LEU A 1 280 ? 35.569 33.482 65.722 1.00 54.12 389 LEU A O 1
ATOM 1803 N N . HIS A 1 281 ? 34.087 35.031 65.043 1.00 49.31 390 HIS A N 1
ATOM 1804 C CA . HIS A 1 281 ? 33.517 34.189 63.993 1.00 45.37 390 HIS A CA 1
ATOM 1805 C C . HIS A 1 281 ? 34.471 34.215 62.807 1.00 42.86 390 HIS A C 1
ATOM 1806 O O . HIS A 1 281 ? 34.526 33.279 62.033 1.00 48.94 390 HIS A O 1
ATOM 1813 N N . SER A 1 282 ? 35.216 35.307 62.678 1.00 43.51 391 SER A N 1
ATOM 1814 C CA . SER A 1 282 ? 36.200 35.465 61.624 1.00 38.82 391 SER A CA 1
ATOM 1815 C C . SER A 1 282 ? 37.429 34.608 61.952 1.00 44.59 391 SER A C 1
ATOM 1816 O O . SER A 1 282 ? 37.974 33.939 61.086 1.00 46.19 391 SER A O 1
ATOM 1819 N N . GLN A 1 283 ? 37.865 34.632 63.206 1.00 44.56 392 GLN A N 1
ATOM 1820 C CA . GLN A 1 283 ? 39.015 33.831 63.608 1.00 48.83 392 GLN A CA 1
ATOM 1821 C C . GLN A 1 283 ? 38.730 32.330 63.467 1.00 47.95 392 GLN A C 1
ATOM 1822 O O . GLN A 1 283 ? 39.611 31.554 63.090 1.00 45.70 392 GLN A O 1
ATOM 1828 N N . LEU A 1 284 ? 37.498 31.918 63.756 1.00 45.93 393 LEU A N 1
ATOM 1829 C CA . LEU A 1 284 ? 37.175 30.505 63.663 1.00 44.53 393 LEU A CA 1
ATOM 1830 C C . LEU A 1 284 ? 37.333 30.002 62.243 1.00 45.50 393 LEU A C 1
ATOM 1831 O O . LEU A 1 284 ? 37.741 28.872 62.034 1.00 52.29 393 LEU A O 1
ATOM 1836 N N . GLN A 1 285 ? 37.021 30.842 61.264 1.00 41.17 394 GLN A N 1
ATOM 1837 C CA . GLN A 1 285 ? 37.135 30.454 59.870 1.00 38.66 394 GLN A CA 1
ATOM 1838 C C . GLN A 1 285 ? 38.535 30.693 59.312 1.00 46.01 394 GLN A C 1
ATOM 1839 O O . GLN A 1 285 ? 39.084 29.864 58.579 1.00 50.33 394 GLN A O 1
ATOM 1845 N N . ILE A 1 286 ? 39.102 31.840 59.657 1.00 43.83 395 ILE A N 1
ATOM 1846 C CA . ILE A 1 286 ? 40.416 32.246 59.164 1.00 46.80 395 ILE A CA 1
ATOM 1847 C C . ILE A 1 286 ? 41.275 32.741 60.337 1.00 43.87 395 ILE A C 1
ATOM 1848 O O . ILE A 1 286 ? 41.410 33.940 60.550 1.00 43.43 395 ILE A O 1
ATOM 1853 N N . PRO A 1 287 ? 41.868 31.813 61.103 1.00 45.71 396 PRO A N 1
ATOM 1854 C CA . PRO A 1 287 ? 42.714 32.086 62.276 1.00 48.79 396 PRO A CA 1
ATOM 1855 C C . PRO A 1 287 ? 44.004 32.851 62.025 1.00 49.79 396 PRO A C 1
ATOM 1856 O O . PRO A 1 287 ? 45.043 32.264 61.753 1.00 57.21 396 PRO A O 1
ATOM 1860 N N . THR A 1 288 ? 43.913 34.168 62.136 1.00 52.41 397 THR A N 1
ATOM 1861 C CA . THR A 1 288 ? 45.039 35.059 61.946 1.00 50.08 397 THR A CA 1
ATOM 1862 C C . THR A 1 288 ? 45.434 35.649 63.294 1.00 53.32 397 THR A C 1
ATOM 1863 O O . THR A 1 288 ? 46.603 35.889 63.552 1.00 56.09 397 THR A O 1
ATOM 1867 N N . TRP A 1 289 ? 44.441 35.857 64.153 1.00 54.50 398 TRP A N 1
ATOM 1868 C CA . TRP A 1 289 ? 44.643 36.442 65.476 1.00 50.78 398 TRP A CA 1
ATOM 1869 C C . TRP A 1 289 ? 45.486 37.701 65.354 1.00 50.55 398 TRP A C 1
ATOM 1870 O O . TRP A 1 289 ? 46.584 37.796 65.909 1.00 52.74 398 TRP A O 1
ATOM 1881 N N . GLN A 1 290 ? 44.934 38.644 64.588 1.00 44.30 399 GLN A N 1
ATOM 1882 C CA . GLN A 1 290 ? 45.509 39.951 64.309 1.00 48.53 399 GLN A CA 1
ATOM 1883 C C . GLN A 1 290 ? 44.397 40.974 64.334 1.00 52.79 399 GLN A C 1
ATOM 1884 O O . GLN A 1 290 ? 43.318 40.744 63.793 1.00 57.57 399 GLN A O 1
ATOM 1890 N N . CYS A 1 291 ? 44.665 42.115 64.942 1.00 50.05 400 CYS A N 1
ATOM 1891 C CA . CYS A 1 291 ? 43.666 43.150 65.015 1.00 52.28 400 CYS A CA 1
ATOM 1892 C C . CYS A 1 291 ? 43.306 43.612 63.604 1.00 51.36 400 CYS A C 1
ATOM 1893 O O . CYS A 1 291 ? 44.191 43.845 62.789 1.00 54.40 400 CYS A O 1
ATOM 1896 N N . PRO A 1 292 ? 41.996 43.734 63.296 1.00 51.42 401 PRO A N 1
ATOM 1897 C CA . PRO A 1 292 ? 41.488 44.171 61.986 1.00 47.94 401 PRO A CA 1
ATOM 1898 C C . PRO A 1 292 ? 41.820 45.628 61.695 1.00 50.38 401 PRO A C 1
ATOM 1899 O O . PRO A 1 292 ? 41.830 46.057 60.540 1.00 52.37 401 PRO A O 1
ATOM 1903 N N . VAL A 1 293 ? 42.082 46.386 62.754 1.00 51.65 402 VAL A N 1
ATOM 1904 C CA . VAL A 1 293 ? 42.394 47.804 62.630 1.00 53.18 402 VAL A CA 1
ATOM 1905 C C . VAL A 1 293 ? 43.904 48.125 62.485 1.00 53.44 402 VAL A C 1
ATOM 1906 O O . VAL A 1 293 ? 44.309 48.784 61.524 1.00 52.83 402 VAL A O 1
ATOM 1910 N N . CYS A 1 294 ? 44.720 47.647 63.425 1.00 53.10 403 CYS A N 1
ATOM 1911 C CA . CYS A 1 294 ? 46.170 47.893 63.431 1.00 54.72 403 CYS A CA 1
ATOM 1912 C C . CYS A 1 294 ? 47.035 46.676 63.069 1.00 57.33 403 CYS A C 1
ATOM 1913 O O . CYS A 1 294 ? 48.265 46.741 63.112 1.00 60.53 403 CYS A O 1
ATOM 1916 N N . GLN A 1 295 ? 46.386 45.567 62.741 1.00 55.22 404 GLN A N 1
ATOM 1917 C CA . GLN A 1 295 ? 47.064 44.335 62.366 1.00 49.88 404 GLN A CA 1
ATOM 1918 C C . GLN A 1 295 ? 48.024 43.726 63.371 1.00 54.43 404 GLN A C 1
ATOM 1919 O O . GLN A 1 295 ? 48.675 42.741 63.043 1.00 62.79 404 GLN A O 1
ATOM 1925 N N . ILE A 1 296 ? 48.139 44.269 64.579 1.00 54.17 405 ILE A N 1
ATOM 1926 C CA . ILE A 1 296 ? 49.069 43.661 65.537 1.00 55.85 405 ILE A CA 1
ATOM 1927 C C . ILE A 1 296 ? 48.588 42.296 66.001 1.00 54.55 405 ILE A C 1
ATOM 1928 O O . ILE A 1 296 ? 47.465 41.898 65.722 1.00 56.20 405 ILE A O 1
ATOM 1933 N N . ASP A 1 297 ? 49.451 41.579 66.709 1.00 61.09 406 ASP A N 1
ATOM 1934 C CA . ASP A 1 297 ? 49.094 40.273 67.244 1.00 64.85 406 ASP A CA 1
ATOM 1935 C C . ASP A 1 297 ? 48.355 40.466 68.542 1.00 69.72 406 ASP A C 1
ATOM 1936 O O . ASP A 1 297 ? 48.819 41.197 69.428 1.00 75.42 406 ASP A O 1
ATOM 1941 N N . ILE A 1 298 ? 47.203 39.816 68.662 1.00 70.84 407 ILE A N 1
ATOM 1942 C CA . ILE A 1 298 ? 46.414 39.928 69.876 1.00 64.61 407 ILE A CA 1
ATOM 1943 C C . ILE A 1 298 ? 46.039 38.545 70.351 1.00 69.01 407 ILE A C 1
ATOM 1944 O O . ILE A 1 298 ? 45.871 37.628 69.543 1.00 71.54 407 ILE A O 1
ATOM 1949 N N . ALA A 1 299 ? 45.933 38.390 71.666 1.00 68.41 408 ALA A N 1
ATOM 1950 C CA . ALA A 1 299 ? 45.568 37.105 72.240 1.00 66.30 408 ALA A CA 1
ATOM 1951 C C . ALA A 1 299 ? 44.175 37.248 72.815 1.00 64.51 408 ALA A C 1
ATOM 1952 O O . ALA A 1 299 ? 43.812 38.325 73.274 1.00 65.26 408 ALA A O 1
ATOM 1954 N N . LEU A 1 300 ? 43.406 36.164 72.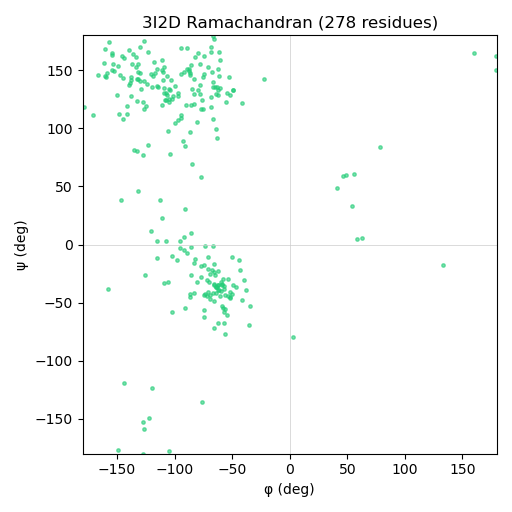788 1.00 62.65 409 LEU A N 1
ATOM 1955 C CA . LEU A 1 300 ? 42.038 36.148 73.295 1.00 58.33 409 LEU A CA 1
ATOM 1956 C C . LEU A 1 300 ? 41.930 36.730 74.711 1.00 61.51 409 LEU A C 1
ATOM 1957 O O . LEU A 1 300 ? 41.011 37.494 75.010 1.00 56.52 409 LEU A O 1
ATOM 1962 N N . GLU A 1 301 ? 42.878 36.378 75.575 1.00 68.42 410 GLU A N 1
ATOM 1963 C CA . GLU A 1 301 ? 42.881 36.861 76.955 1.00 70.39 410 GLU A CA 1
ATOM 1964 C C . GLU A 1 301 ? 43.011 38.373 77.096 1.00 67.37 410 GLU A C 1
ATOM 1965 O O . GLU A 1 301 ? 42.619 38.937 78.116 1.00 72.41 410 GLU A O 1
ATOM 1971 N N . ASN A 1 302 ? 43.553 39.032 76.081 1.00 63.97 411 ASN A N 1
ATOM 1972 C CA . ASN A 1 302 ? 43.723 40.482 76.126 1.00 59.90 411 ASN A CA 1
ATOM 1973 C C . ASN A 1 302 ? 42.594 41.243 75.462 1.00 56.95 411 ASN A C 1
ATOM 1974 O O . ASN A 1 302 ? 42.637 42.470 75.376 1.00 55.18 411 ASN A O 1
ATOM 1979 N N . LEU A 1 303 ? 41.588 40.517 74.988 1.00 54.19 412 LEU A N 1
ATOM 1980 C CA . LEU A 1 303 ? 40.465 41.139 74.310 1.00 51.22 412 LEU A CA 1
ATOM 1981 C C . LEU A 1 303 ? 39.456 41.635 75.348 1.00 52.07 412 LEU A C 1
ATOM 1982 O O . LEU A 1 303 ? 38.943 40.852 76.148 1.00 56.28 412 LEU A O 1
ATOM 1987 N N . ALA A 1 304 ? 39.190 42.938 75.340 1.00 46.42 413 ALA A N 1
ATOM 1988 C CA . ALA A 1 304 ? 38.248 43.545 76.277 1.00 52.09 413 ALA A CA 1
ATOM 1989 C C . ALA A 1 304 ? 37.266 44.510 75.600 1.00 50.45 413 ALA A C 1
ATOM 1990 O O . ALA A 1 304 ? 37.572 45.104 74.569 1.00 49.61 413 ALA A O 1
ATOM 1992 N N . ILE A 1 305 ? 36.087 44.661 76.193 1.00 45.73 414 ILE A N 1
ATOM 1993 C CA . ILE A 1 305 ? 35.071 45.563 75.670 1.00 39.07 414 ILE A CA 1
ATOM 1994 C C . ILE A 1 305 ? 35.520 46.968 76.010 1.00 42.84 414 ILE A C 1
ATOM 1995 O O . ILE A 1 305 ? 36.102 47.187 77.065 1.00 45.65 414 ILE A O 1
ATOM 2000 N N . SER A 1 306 ? 35.256 47.918 75.119 1.00 46.77 415 SER A N 1
ATOM 2001 C CA . SER A 1 306 ? 35.606 49.311 75.364 1.00 47.77 415 SER A CA 1
ATOM 2002 C C . SER A 1 306 ? 34.381 49.988 75.953 1.00 48.89 415 SER A C 1
ATOM 2003 O O . SER A 1 306 ? 33.381 50.174 75.271 1.00 49.61 415 SER A O 1
ATOM 2006 N N . GLU A 1 307 ? 34.468 50.353 77.224 1.00 52.29 416 GLU A N 1
ATOM 2007 C CA . GLU A 1 307 ? 33.363 50.994 77.902 1.00 56.29 416 GLU A CA 1
ATOM 2008 C C . GLU A 1 307 ? 33.001 52.319 77.245 1.00 59.24 416 GLU A C 1
ATOM 2009 O O . GLU A 1 307 ? 31.815 52.662 77.123 1.00 54.31 416 GLU A O 1
ATOM 2015 N N . PHE A 1 308 ? 34.016 53.063 76.812 1.00 56.89 417 PHE A N 1
ATOM 2016 C CA . PHE A 1 308 ? 33.752 54.339 76.175 1.00 54.09 417 PHE A CA 1
ATOM 2017 C C . PHE A 1 308 ? 32.843 54.152 74.972 1.00 59.59 417 PHE A C 1
ATOM 2018 O O . PHE A 1 308 ? 31.763 54.746 74.910 1.00 64.32 417 PHE A O 1
ATOM 2026 N N . VAL A 1 309 ? 33.291 53.324 74.022 1.00 59.83 418 VAL A N 1
ATOM 2027 C CA . VAL A 1 309 ? 32.548 53.056 72.795 1.00 55.67 418 VAL A CA 1
ATOM 2028 C C . VAL A 1 309 ? 31.219 52.352 73.062 1.00 56.88 418 VAL A C 1
ATOM 2029 O O . VAL A 1 309 ? 30.223 52.613 72.383 1.00 54.12 418 VAL A O 1
ATOM 2033 N N . ASP A 1 310 ? 31.203 51.460 74.048 1.00 54.79 419 ASP A N 1
ATOM 2034 C CA . ASP A 1 310 ? 29.981 50.753 74.398 1.00 55.89 419 ASP A CA 1
ATOM 2035 C C . ASP A 1 310 ? 28.938 51.787 74.821 1.00 62.39 419 ASP A C 1
ATOM 2036 O O . ASP A 1 310 ? 27.779 51.708 74.415 1.00 63.97 419 ASP A O 1
ATOM 2041 N N . ASP A 1 311 ? 29.354 52.760 75.632 1.00 65.33 420 ASP A N 1
ATOM 2042 C CA . ASP A 1 311 ? 28.452 53.814 76.097 1.00 67.24 420 ASP A CA 1
ATOM 2043 C C . ASP A 1 311 ? 27.802 54.554 74.927 1.00 68.52 420 ASP A C 1
ATOM 2044 O O . ASP A 1 311 ? 26.578 54.637 74.839 1.00 67.10 420 ASP A O 1
ATOM 2049 N N . ILE A 1 312 ? 28.620 55.094 74.029 1.00 63.19 421 ILE A N 1
ATOM 2050 C CA . ILE A 1 312 ? 28.084 55.817 72.882 1.00 63.29 421 ILE A CA 1
ATOM 2051 C C . ILE A 1 312 ? 27.123 54.919 72.101 1.00 67.80 421 ILE A C 1
ATOM 2052 O O . ILE A 1 312 ? 26.040 55.336 71.705 1.00 68.70 421 ILE A O 1
ATOM 2057 N N . LEU A 1 313 ? 27.526 53.671 71.901 1.00 70.77 422 LEU A N 1
ATOM 2058 C CA . LEU A 1 313 ? 26.738 52.705 71.142 1.00 68.14 422 LEU A CA 1
ATOM 2059 C C . LEU A 1 313 ? 25.380 52.409 71.765 1.00 68.62 422 LEU A C 1
ATOM 2060 O O . LEU A 1 313 ? 24.377 52.268 71.065 1.00 63.26 422 LEU A O 1
ATOM 2065 N N . GLN A 1 314 ? 25.360 52.320 73.089 1.00 73.99 423 GLN A N 1
ATOM 2066 C CA . GLN A 1 314 ? 24.138 52.026 73.825 1.00 79.43 423 GLN A CA 1
ATOM 2067 C C . GLN A 1 314 ? 23.344 53.296 74.096 1.00 79.45 423 GLN A C 1
ATOM 2068 O O . GLN A 1 314 ? 22.382 53.271 74.858 1.00 86.53 423 GLN A O 1
ATOM 2074 N N . ASN A 1 315 ? 23.749 54.402 73.479 1.00 73.98 424 ASN A N 1
ATOM 2075 C CA . ASN A 1 315 ? 23.076 55.681 73.672 1.00 72.02 424 ASN A CA 1
ATOM 2076 C C . ASN A 1 315 ? 23.098 56.529 72.415 1.00 77.12 424 ASN A C 1
ATOM 2077 O O . ASN A 1 315 ? 23.246 57.750 72.486 1.00 77.13 424 ASN A O 1
ATOM 2082 N N . CYS A 1 316 ? 22.938 55.879 71.268 1.00 79.78 425 CYS A N 1
ATOM 2083 C CA . CYS A 1 316 ? 22.960 56.573 69.993 1.00 82.23 425 CYS A CA 1
ATOM 2084 C C . CYS A 1 316 ? 21.851 56.051 69.090 1.00 86.49 425 CYS A C 1
ATOM 2085 O O . CYS A 1 316 ? 21.397 54.920 69.252 1.00 86.06 425 CYS A O 1
ATOM 2088 N N . GLN A 1 317 ? 21.415 56.874 68.141 1.00 91.73 426 GLN A N 1
ATOM 2089 C CA . GLN A 1 317 ? 20.352 56.472 67.231 1.00 100.01 426 GLN A CA 1
ATOM 2090 C C . GLN A 1 317 ? 20.780 55.302 66.361 1.00 102.78 426 GLN A C 1
ATOM 2091 O O . GLN A 1 317 ? 21.839 55.335 65.730 1.00 104.83 426 GLN A O 1
ATOM 2097 N N . LYS A 1 318 ? 19.933 54.275 66.341 1.00 103.54 427 LYS A N 1
ATOM 2098 C CA . LYS A 1 318 ? 20.152 53.039 65.593 1.00 103.79 427 LYS A CA 1
ATOM 2099 C C . LYS A 1 318 ? 20.678 53.219 64.163 1.00 102.36 427 LYS A C 1
ATOM 2100 O O . LYS A 1 318 ? 21.140 52.254 63.542 1.00 100.79 427 LYS A O 1
ATOM 2106 N N . ASN A 1 319 ? 20.626 54.446 63.651 1.00 97.00 428 ASN A N 1
ATOM 2107 C CA . ASN A 1 319 ? 21.078 54.725 62.288 1.00 94.02 428 ASN A CA 1
ATOM 2108 C C . ASN A 1 319 ? 22.295 55.651 62.175 1.00 88.16 428 ASN A C 1
ATOM 2109 O O . ASN A 1 319 ? 22.714 55.998 61.073 1.00 82.59 428 ASN A O 1
ATOM 2114 N N . VAL A 1 320 ? 22.856 56.063 63.305 1.00 86.61 429 VAL A N 1
ATOM 2115 C CA . VAL A 1 320 ? 24.030 56.929 63.281 1.00 83.04 429 VAL A CA 1
ATOM 2116 C C . VAL A 1 320 ? 25.215 56.025 62.961 1.00 83.75 429 VAL A C 1
ATOM 2117 O O . VAL A 1 320 ? 25.307 54.920 63.496 1.00 85.01 429 VAL A O 1
ATOM 2121 N N . GLU A 1 321 ? 26.118 56.472 62.095 1.00 79.61 430 GLU A N 1
ATOM 2122 C CA . GLU A 1 321 ? 27.258 55.634 61.745 1.00 79.25 430 GLU A CA 1
ATOM 2123 C C . GLU A 1 321 ? 28.590 56.204 62.178 1.00 75.05 430 GLU A C 1
ATOM 2124 O O . GLU A 1 321 ? 29.611 55.522 62.132 1.00 75.60 430 GLU A O 1
ATOM 2130 N N . GLN A 1 322 ? 28.585 57.463 62.590 1.00 72.50 431 GLN A N 1
ATOM 2131 C CA . GLN A 1 322 ? 29.805 58.093 63.065 1.00 69.25 431 GLN A CA 1
ATOM 2132 C C . GLN A 1 322 ? 29.498 59.025 64.205 1.00 68.30 431 GLN A C 1
ATOM 2133 O O . GLN A 1 322 ? 28.359 59.453 64.387 1.00 68.96 431 GLN A O 1
ATOM 2139 N N . VAL A 1 323 ? 30.523 59.340 64.977 1.00 66.66 432 VAL A N 1
ATOM 2140 C CA . VAL A 1 323 ? 30.357 60.242 66.093 1.00 69.84 432 VAL A CA 1
ATOM 2141 C C . VAL A 1 323 ? 31.547 61.192 66.131 1.00 74.41 432 VAL A C 1
ATOM 2142 O O . VAL A 1 323 ? 32.676 60.802 65.823 1.00 66.92 432 VAL A O 1
ATOM 2146 N N . GLU A 1 324 ? 31.282 62.453 66.466 1.00 81.01 433 GLU A N 1
ATOM 2147 C CA . GLU A 1 324 ? 32.348 63.437 66.557 1.00 83.50 433 GLU A CA 1
ATOM 2148 C C . GLU A 1 324 ? 32.761 63.556 68.010 1.00 85.41 433 GLU A C 1
ATOM 2149 O O . GLU A 1 324 ? 31.927 63.755 68.893 1.00 86.48 433 GLU A O 1
ATOM 2155 N N . LEU A 1 325 ? 34.059 63.417 68.249 1.00 87.73 434 LEU A N 1
ATOM 2156 C CA . LEU A 1 325 ? 34.604 63.487 69.592 1.00 85.69 434 LEU A CA 1
ATOM 2157 C C . LEU A 1 325 ? 35.428 64.747 69.786 1.00 85.53 434 LEU A C 1
ATOM 2158 O O . LEU A 1 325 ? 36.155 65.170 68.883 1.00 81.44 434 LEU A O 1
ATOM 2163 N N . THR A 1 326 ? 35.305 65.338 70.972 1.00 87.23 435 THR A N 1
ATOM 2164 C CA . THR A 1 326 ? 36.060 66.536 71.316 1.00 90.05 435 THR A CA 1
ATOM 2165 C C . THR A 1 326 ? 37.033 66.231 72.457 1.00 90.50 435 THR A C 1
ATOM 2166 O O . THR A 1 326 ? 36.793 65.343 73.289 1.00 85.17 435 THR A O 1
ATOM 2170 N N . SER A 1 327 ? 38.138 66.969 72.470 1.00 92.04 436 SER A N 1
ATOM 2171 C CA . SER A 1 327 ? 39.180 66.822 73.477 1.00 93.38 436 SER A CA 1
ATOM 2172 C C . SER A 1 327 ? 38.535 66.599 74.831 1.00 94.38 436 SER A C 1
ATOM 2173 O O . SER A 1 327 ? 39.090 65.928 75.699 1.00 96.35 436 SER A O 1
ATOM 2176 N N . ASP A 1 328 ? 37.352 67.181 74.994 1.00 95.37 437 ASP A N 1
ATOM 2177 C CA . ASP A 1 328 ? 36.582 67.069 76.221 1.00 94.22 437 ASP A CA 1
ATOM 2178 C C . ASP A 1 328 ? 36.411 65.589 76.527 1.00 92.07 437 ASP A C 1
ATOM 2179 O O . ASP A 1 328 ? 36.867 65.092 77.549 1.00 89.33 437 ASP A O 1
ATOM 2184 N N . GLY A 1 329 ? 35.766 64.888 75.605 1.00 93.86 438 GLY A N 1
ATOM 2185 C CA . GLY A 1 329 ? 35.505 63.476 75.780 1.00 92.50 438 GLY A CA 1
ATOM 2186 C C . GLY A 1 329 ? 34.052 63.257 75.414 1.00 94.06 438 GLY A C 1
ATOM 2187 O O . GLY A 1 329 ? 33.615 62.135 75.163 1.00 96.01 438 GLY A O 1
ATOM 2188 N N . LYS A 1 330 ? 33.297 64.352 75.395 1.00 93.34 439 LYS A N 1
ATOM 2189 C CA . LYS A 1 330 ? 31.884 64.310 75.038 1.00 89.37 439 LYS A CA 1
ATOM 2190 C C . LYS A 1 330 ? 31.804 63.977 73.552 1.00 87.12 439 LYS A C 1
ATOM 2191 O O . LYS A 1 330 ? 32.805 64.065 72.830 1.00 84.74 439 LYS A O 1
ATOM 2197 N N . TRP A 1 331 ? 30.616 63.598 73.097 1.00 82.58 440 TRP A N 1
ATOM 2198 C CA . TRP A 1 331 ? 30.425 63.259 71.694 1.00 77.09 440 TRP A CA 1
ATOM 2199 C C . TRP A 1 331 ? 29.107 63.786 71.162 1.00 78.79 440 TRP A C 1
ATOM 2200 O O . TRP A 1 331 ? 28.236 64.210 71.925 1.00 80.05 440 TRP A O 1
ATOM 2211 N N . THR A 1 332 ? 28.971 63.744 69.842 1.00 80.62 441 THR A N 1
ATOM 2212 C CA . THR A 1 332 ? 27.759 64.181 69.163 1.00 83.86 441 THR A CA 1
ATOM 2213 C C . THR A 1 332 ? 27.630 63.358 67.892 1.00 83.59 441 THR A C 1
ATOM 2214 O O . THR A 1 332 ? 28.579 63.264 67.106 1.00 82.95 441 THR A O 1
ATOM 2218 N N . ALA A 1 333 ? 26.457 62.759 67.700 1.00 77.90 442 ALA A N 1
ATOM 2219 C CA . ALA A 1 333 ? 26.206 61.927 66.532 1.00 76.62 442 ALA A CA 1
ATOM 2220 C C . ALA A 1 333 ? 26.256 62.755 65.264 1.00 76.79 442 ALA A C 1
ATOM 2221 O O . ALA A 1 333 ? 25.710 63.849 65.218 1.00 80.90 442 ALA A O 1
ATOM 2223 N N . ILE A 1 334 ? 26.922 62.237 64.238 1.00 80.83 443 ILE A N 1
ATOM 2224 C CA . ILE A 1 334 ? 27.023 62.940 62.965 1.00 81.41 443 ILE A CA 1
ATOM 2225 C C . ILE A 1 334 ? 25.897 62.497 62.040 1.00 87.14 443 ILE A C 1
ATOM 2226 O O . ILE A 1 334 ? 26.044 61.554 61.270 1.00 87.15 443 ILE A O 1
ATOM 2231 N N . LEU A 1 335 ? 24.767 63.188 62.136 1.00 96.61 444 LEU A N 1
ATOM 2232 C CA . LEU A 1 335 ? 23.591 62.894 61.319 1.00 101.86 444 LEU A CA 1
ATOM 2233 C C . LEU A 1 335 ? 23.751 63.445 59.896 1.00 102.80 444 LEU A C 1
ATOM 2234 O O . LEU A 1 335 ? 23.233 64.557 59.638 1.00 103.66 444 LEU A O 1
#

Nearest PDB structures (foldseek):
  3i2d-assembly1_A  TM=1.004E+00  e=1.687E-64  Saccharomyces cerevisiae
  5jne-assembly2_E  TM=8.850E-01  e=1.402E-50  Saccharomyces cerevisiae S288C
  5jne-assembly1_A  TM=8.827E-01  e=1.402E-50  Saccharomyces cerevisiae S288C
  6u75-assembly2_B  TM=8.479E-01  e=1.396E-34  Saccharomyces cerevisiae S288C
  6u75-assembly1_A  TM=8.359E-01  e=7.165E-34  Saccharomyces cerevisiae S288C

B-factor: mean 66.63, std 20.95, range [19.83, 141.48]

Secondary structure (DSSP, 8-state):
---SS--STTSSSSPPP-BPPBTTEEEEEEEEEEEEEE--EEEEEEEEEEE---HHHHHHHHSTT--EEEEEEEEESS-SS-GGGBPP---SSEEEEETTEE--S--SS-TTS-GGGS-EE-GGGPPPSSS-EEEEEEEEEESS-EEEEEEEEEE--HHHHHHHHHTS--B-HHHHHHHHHHHHHS---EEEEESB-TTTSSB-SSEEEETT--SS--EEHHHHHHHHHHS---B-TTT--B--GGGEEEBHHHHHHHTTS-TT--EEEEETTS-EEE--

Foldseek 3Di:
DWDPDDDDPVGTDQPAADEADDPFKAFDFFQVQPKWKADADQFKDKTKTKHAADPVGCPLLPDPPRQKFKWKFKFFSDDPDDSHHTFGFAAPPKWKDKQRHTFDLDDDAQQVDPSRGDITTNRVPADDRPDMMMMMMMHHNDPTMMMMTITIMGGQDLVNLVVVQAVADAADLVNVLVLLLVVVPPDCDKDKEWCAALQPSAREQFFKDFPPDNDDHGHHSSSVSVCCRHPPPCAGSPPRHHHDSNRIYGHPLSNVCSVVDPNPFTMWIADNVSDIDGDD

GO terms:
  GO:0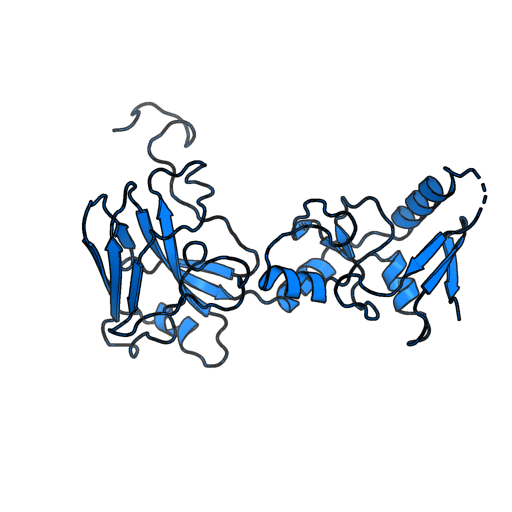000785 chromatin (C, IDA)
  GO:0005940 septin ring (C, IDA)
  GO:0003690 double-stranded DNA binding (F, IDA)
  GO:0016925 protein sumoylation (P, IDA)
  GO:0031397 negative regulation of protein ubiquitination (P, IDA)
  GO:0019789 SUMO transferase activity (F, IDA)
  GO:1990683 DNA double-strand break attachment to nuclear envelope (P, IGI)
  GO:0016925 protein sumoylation (P, IGI)
  GO:0016925 protein sumoylation (P, IMP)
  GO:0031397 negative regulation of protein ubiquitination (P, IMP)
  GO:0007059 chromosome segregation (P, IMP)
  GO:0019789 SUMO transferase activity (F, IMP)
  GO:0005634 nucleus (C, EXP)
  GO:0005737 cytoplasm (C, EXP)
  GO:0005935 cellular bud neck (C, EXP)

Organism: Saccharomyces cerevisiae (strain ATCC 204508 / S288c) (NCBI:txid559292)

Sequence (280 aa):
TNPDASSSSSSFAVPTIHFKESPFYKIQRLIPELVMNVEVTGGRGMCSAKFKLSKADYNLLSNPNSKHRLYLFSGMINPLGSRGNEPIQFPFPNELRCNNVQIKDNIRGFKSKPGTAKPADLTPHLKPYTQQNNVELIYAFTTKEYKLFGYIVEMITPEQLLEKVLQHPKIIKQATLLYLKKTLREDETSTIMSLQCPISYTRMKYPSKSINCKHLQCFDALWFLHSQLQIPTWQCPVCQIDIALENLAISEFVDDILQNCQKNVEQVELTSDGKWTAIL

CATH classification: 2.60.120.780 (+1 more: 3.30.40.10)

Radius of gyration: 24.35 Å; Cα contacts (8 Å, |Δi|>4): 550; chains: 1; bounding box: 52×73×40 Å

Solvent-accessible surface area: 15466 Å² total; per-residue (Å²): 150,100,74,144,101,61,111,63,107,114,46,60,51,111,87,113,22,82,5,105,138,17,43,1,14,118,63,76,88,69,3,89,87,0,50,6,73,0,108,90,35,74,31,149,17,86,15,61,11,120,4,91,4,57,158,61,18,61,65,46,15,58,80,129,130,32,98,32,68,0,1,0,0,0,0,20,41,109,19,169,57,66,37,32,77,0,51,23,74,11,1,162,55,45,55,6,79,0,19,128,70,96,11,152,71,94,15,84,3,9,146,58,74,89,19,31,27,16,3,5,12,0,15,85,56,30,80,86,89,102,76,86,1,39,0,55,0,32,9,14,134,8,120,67,76,21,54,0,26,0,33,0,0,47,16,16,28,5,84,67,6,11,101,104,1,69,148,43,103,77,25,94,74,118,46,5,45,124,70,0,86,117,50,21,158,135,88,217,111,36,41,87,8,30,0,35,2,41,39,18,185,72,59,4,149,54,0,0,11,0,95,78,15,156,26,18,38,1,0,4,0,47,132,0,0,69,39,6,10,53,86,30,71,46,77,2,44,46,42,105,64,115,10,43,17,115,38,1,0,4,0,49,6,1,37,54,1,13,142,104,24,125,189,118,9,105,77,0,61,0,58,46,90,8,150,76,90,40,72,135

InterPro domains:
  IPR003034 SAP domain [PF02037] (35-68)
  IPR003034 SAP domain [PS50800] (34-68)
  IPR003034 SAP domain [SM00513] (34-68)
  IPR004181 Zinc finger, MIZ-type [PF02891] (357-405)
  IPR004181 Zinc finger, MIZ-type [PS51044] (344-431)
  IPR013083 Zinc finger, RING/FYVE/PHD-type [G3DSA:3.30.40.10] (314-443)
  IPR023321 PINIT domain [PF14324] (175-312)
  IPR023321 PINIT domain [PS51466] (162-314)
  IPR031141 E3 SUMO-protein ligase SIZ1/2, SP-RING finger [cd16793] (354-409)
  IPR036361 SAP domain superfamily [G3DSA:1.10.720.30] (18-74)
  IPR036361 SAP domain superfamily [SSF68906] (32-69)
  IPR038654 PINIT domain superfamily [G3DSA:2.60.120.780] (159-313)